Protein AF-A0A7W7ZAI6-F1 (afdb_monomer_lite)

Organism: NCBI:txid474949

Secondary structure (DSSP, 8-state):
--HHHHHHHHHHHHHHHHHHHHGGG-TT--SHHHHHHHHHHHHHHHHHHHHHHHHHHHTHHHHHHT-BS----------HHHHHHHHHHHHHHHTSGGGSTTB----TTHHHH---SHHHHHHHHHHHHHHHHHHHHHHHHHHHHHHHH-BHHHHHHHHHHHHIIIIIIIHHHHHHHHHHH-STTB-GGGGSTTS--

Sequence (197 aa):
MTALAELENLQLAAVRYRSAVDHIFSPSLTTSENWRACLAGILVSTTRLYLGYLLVAEGLEELEALVSKKRIRKSFPTDTVREMKLRAELGRKLELPTSWPGFIPYNPFSDITRLRTLKDYTASFTLHLPEIYEETFRIEACAKSFLADRNSSVLAQLLVGLQHLGRNHASFVLPALEWAADEGSWDKLVEGTRSRS

pLDDT: mean 90.47, std 11.78, range [39.44, 98.69]

Radius of gyration: 19.04 Å; chains: 1; bounding box: 57×32×50 Å

Structure (mmCIF, N/CA/C/O backbone):
data_AF-A0A7W7ZAI6-F1
#
_entry.id   AF-A0A7W7ZAI6-F1
#
loop_
_atom_site.group_PDB
_atom_site.id
_atom_site.type_symbol
_atom_site.label_atom_id
_atom_site.label_alt_id
_atom_site.label_comp_id
_atom_site.label_asym_id
_atom_site.label_entity_id
_atom_site.label_seq_id
_atom_site.pdbx_PDB_ins_code
_atom_site.Cartn_x
_atom_site.Cartn_y
_atom_site.Cartn_z
_atom_site.occupancy
_atom_site.B_iso_or_equiv
_atom_site.auth_seq_id
_atom_site.auth_comp_id
_atom_site.auth_asym_id
_atom_site.auth_atom_id
_atom_site.pdbx_PDB_model_num
ATOM 1 N N . MET A 1 1 ? -11.940 -15.856 13.939 1.00 63.12 1 MET A N 1
ATOM 2 C CA . MET A 1 1 ? -11.108 -14.710 14.371 1.00 63.12 1 MET A CA 1
ATOM 3 C C . MET A 1 1 ? -12.062 -13.612 14.809 1.00 63.12 1 MET A C 1
ATOM 5 O O . MET A 1 1 ? -13.142 -13.566 14.242 1.00 63.12 1 MET A O 1
ATOM 9 N N . THR A 1 2 ? -11.746 -12.823 15.838 1.00 88.19 2 THR A N 1
ATOM 10 C CA . THR A 1 2 ? -12.634 -11.735 16.299 1.00 88.19 2 THR A CA 1
ATOM 11 C C . THR A 1 2 ? -12.275 -10.427 15.602 1.00 88.19 2 THR A C 1
ATOM 13 O O . THR A 1 2 ? -11.102 -10.212 15.289 1.00 88.19 2 THR A O 1
ATOM 16 N N . ALA A 1 3 ? -13.233 -9.511 15.435 1.00 87.19 3 ALA A N 1
ATOM 17 C CA . ALA A 1 3 ? -12.963 -8.212 14.808 1.00 87.19 3 ALA A CA 1
ATOM 18 C C . ALA A 1 3 ? -11.865 -7.397 15.530 1.00 87.19 3 ALA A C 1
ATOM 20 O O . ALA A 1 3 ? -11.143 -6.617 14.914 1.00 87.19 3 ALA A O 1
ATOM 21 N N . LEU A 1 4 ? -11.686 -7.608 16.840 1.00 89.75 4 LEU A N 1
ATOM 22 C CA . LEU A 1 4 ? -10.608 -6.989 17.619 1.00 89.75 4 LEU A CA 1
ATOM 23 C C . LEU A 1 4 ? -9.216 -7.505 17.245 1.00 89.75 4 LEU A C 1
ATOM 25 O O . LEU A 1 4 ? -8.294 -6.698 17.138 1.00 89.75 4 LEU A O 1
ATOM 29 N N . ALA A 1 5 ? -9.070 -8.814 17.028 1.00 92.56 5 ALA A N 1
ATOM 30 C CA . ALA A 1 5 ? -7.802 -9.395 16.592 1.00 92.56 5 ALA A CA 1
ATOM 31 C C . ALA A 1 5 ? -7.399 -8.850 15.213 1.00 92.56 5 ALA A C 1
ATOM 33 O O . ALA A 1 5 ? -6.226 -8.576 14.965 1.00 92.56 5 ALA A O 1
ATOM 34 N N . GLU A 1 6 ? -8.376 -8.594 14.339 1.00 93.38 6 GLU A N 1
ATOM 35 C CA . GLU A 1 6 ? -8.101 -7.997 13.030 1.00 93.38 6 GLU A CA 1
ATOM 36 C C . GLU A 1 6 ? -7.613 -6.551 13.120 1.00 93.38 6 GLU A C 1
ATOM 38 O O . GLU A 1 6 ? -6.738 -6.151 12.353 1.00 93.38 6 GLU A O 1
ATOM 43 N N . LEU A 1 7 ? -8.076 -5.773 14.105 1.00 92.88 7 LEU A N 1
ATOM 44 C CA . LEU A 1 7 ? -7.528 -4.436 14.359 1.00 92.88 7 LEU A CA 1
ATOM 45 C C . LEU A 1 7 ? -6.066 -4.467 14.822 1.00 92.88 7 LEU A C 1
ATOM 47 O O . LEU A 1 7 ? -5.311 -3.533 14.545 1.00 92.88 7 LEU A O 1
ATOM 51 N N . GLU A 1 8 ? -5.646 -5.511 15.531 1.00 92.75 8 GLU A N 1
ATOM 52 C CA . GLU A 1 8 ? -4.246 -5.708 15.924 1.00 92.75 8 GLU A CA 1
ATOM 53 C C . GLU A 1 8 ? -3.396 -6.146 14.724 1.00 92.75 8 GLU A C 1
ATOM 55 O O . GLU A 1 8 ? -2.342 -5.559 14.458 1.00 92.75 8 GLU A O 1
ATOM 60 N N . ASN A 1 9 ? -3.894 -7.097 13.930 1.00 93.50 9 ASN A N 1
ATOM 61 C CA . ASN A 1 9 ? -3.250 -7.538 12.691 1.00 93.50 9 ASN A CA 1
ATOM 62 C C . ASN A 1 9 ? -3.069 -6.385 11.695 1.00 93.50 9 ASN A C 1
ATOM 64 O O . ASN A 1 9 ? -2.014 -6.261 11.067 1.00 93.50 9 ASN A O 1
ATOM 68 N N . LEU A 1 10 ? -4.070 -5.511 11.580 1.00 93.50 10 LEU A N 1
ATOM 69 C CA . LEU A 1 10 ? -4.045 -4.344 10.705 1.00 93.50 10 LEU A CA 1
ATOM 70 C C . LEU A 1 10 ? -2.941 -3.351 11.097 1.00 93.50 10 LEU A C 1
ATOM 72 O O . LEU A 1 10 ? -2.285 -2.791 10.219 1.00 93.50 10 LEU A O 1
ATOM 76 N N . GLN A 1 11 ? -2.671 -3.169 12.394 1.00 93.81 11 GLN A N 1
ATOM 77 C CA . GLN A 1 11 ? -1.558 -2.329 12.859 1.00 93.81 11 GLN A CA 1
ATOM 78 C C . GLN A 1 11 ? -0.202 -2.909 12.443 1.00 93.81 11 GLN A C 1
ATOM 80 O O . GLN A 1 11 ? 0.675 -2.180 11.976 1.00 93.81 11 GLN A O 1
ATOM 85 N N . LEU A 1 12 ? -0.027 -4.228 12.550 1.00 94.50 12 LEU A N 1
ATOM 86 C CA . LEU A 1 12 ? 1.192 -4.886 12.079 1.00 94.50 12 LEU A CA 1
ATOM 87 C C . LEU A 1 12 ? 1.331 -4.795 10.551 1.00 94.50 12 LEU A C 1
ATOM 89 O O . LEU A 1 12 ? 2.432 -4.572 10.041 1.00 94.50 12 LEU A O 1
ATOM 93 N N . ALA A 1 13 ? 0.230 -4.942 9.812 1.00 95.88 13 ALA A N 1
ATOM 94 C CA . ALA A 1 13 ? 0.208 -4.771 8.362 1.00 95.88 13 ALA A CA 1
ATOM 95 C C . ALA A 1 13 ? 0.597 -3.339 7.951 1.00 95.88 13 ALA A C 1
ATOM 97 O O . ALA A 1 13 ? 1.404 -3.175 7.039 1.00 95.88 13 ALA A O 1
ATOM 98 N N . ALA A 1 14 ? 0.116 -2.325 8.677 1.00 96.62 14 ALA A N 1
ATOM 99 C CA . ALA A 1 14 ? 0.478 -0.920 8.492 1.00 96.62 14 ALA A CA 1
ATOM 100 C C . ALA A 1 14 ? 1.988 -0.680 8.639 1.00 96.62 14 ALA A C 1
ATOM 102 O O . ALA A 1 14 ? 2.608 -0.081 7.761 1.00 96.62 14 ALA A O 1
ATOM 103 N N . VAL A 1 15 ? 2.610 -1.213 9.696 1.00 96.50 15 VAL A N 1
ATOM 104 C CA . VAL A 1 15 ? 4.068 -1.120 9.898 1.00 96.50 15 VAL A CA 1
ATOM 105 C C . VAL A 1 15 ? 4.833 -1.800 8.759 1.00 96.50 15 VAL A C 1
ATOM 107 O O . VAL A 1 15 ? 5.784 -1.232 8.221 1.00 96.50 15 VAL A O 1
ATOM 110 N N . ARG A 1 16 ? 4.411 -3.008 8.367 1.00 97.06 16 ARG A N 1
ATOM 111 C CA . ARG A 1 16 ? 5.054 -3.772 7.286 1.00 97.06 16 ARG A CA 1
ATOM 112 C C . ARG A 1 16 ? 4.954 -3.063 5.939 1.00 97.06 16 ARG A C 1
ATOM 114 O O . ARG A 1 16 ? 5.921 -3.087 5.188 1.00 97.06 16 ARG A O 1
ATOM 121 N N . TYR A 1 17 ? 3.818 -2.433 5.651 1.00 98.38 17 TYR A N 1
ATOM 122 C CA . TYR A 1 17 ? 3.637 -1.643 4.439 1.00 98.38 17 TYR A CA 1
ATOM 123 C C . TYR A 1 17 ? 4.596 -0.459 4.390 1.00 98.38 17 TYR A C 1
ATOM 125 O O . TYR A 1 17 ? 5.313 -0.301 3.405 1.00 98.38 17 TYR A O 1
ATOM 133 N N . ARG A 1 18 ? 4.682 0.324 5.473 1.00 98.06 18 ARG A N 1
ATOM 134 C CA . ARG A 1 18 ? 5.614 1.457 5.532 1.00 98.06 18 ARG A CA 1
ATOM 135 C C . ARG A 1 18 ? 7.054 1.011 5.309 1.00 98.06 18 ARG A C 1
ATOM 137 O O . ARG A 1 18 ? 7.721 1.545 4.436 1.00 98.06 18 ARG A O 1
ATOM 144 N N . SER A 1 19 ? 7.479 -0.054 5.989 1.00 98.06 19 SER A N 1
ATOM 145 C CA . SER A 1 19 ? 8.814 -0.625 5.789 1.00 98.06 19 SER A CA 1
ATOM 146 C C . SER A 1 19 ? 9.064 -1.098 4.351 1.00 98.06 19 SER A C 1
ATOM 148 O O . SER A 1 19 ? 10.193 -0.994 3.877 1.00 98.06 19 SER A O 1
ATOM 150 N N . ALA A 1 20 ? 8.052 -1.638 3.665 1.00 98.00 20 ALA A N 1
ATOM 151 C CA . ALA A 1 20 ? 8.180 -2.073 2.275 1.00 98.00 20 ALA A CA 1
ATOM 152 C C . ALA A 1 20 ? 8.299 -0.881 1.311 1.00 98.00 20 ALA A C 1
ATOM 154 O O . ALA A 1 20 ? 9.120 -0.919 0.399 1.00 98.00 20 ALA A O 1
ATOM 155 N N . VAL A 1 21 ? 7.531 0.190 1.534 1.00 98.12 21 VAL A N 1
ATOM 156 C CA . VAL A 1 21 ? 7.626 1.433 0.749 1.00 98.12 21 VAL A CA 1
ATOM 157 C C . VAL A 1 21 ? 8.953 2.148 0.996 1.00 98.12 21 VAL A C 1
ATOM 159 O O . VAL A 1 21 ? 9.592 2.574 0.038 1.00 98.12 21 VAL A O 1
ATOM 162 N N . ASP A 1 22 ? 9.421 2.218 2.244 1.00 98.00 22 ASP A N 1
ATOM 163 C CA . ASP A 1 22 ? 10.723 2.812 2.576 1.00 98.00 22 ASP A CA 1
ATOM 164 C C . ASP A 1 22 ? 11.869 2.096 1.833 1.00 98.00 22 ASP A C 1
ATOM 166 O O . ASP A 1 22 ? 12.854 2.719 1.430 1.00 98.00 22 ASP A O 1
ATOM 170 N N . HIS A 1 23 ? 11.723 0.790 1.578 1.00 97.25 23 HIS A N 1
ATOM 171 C CA . HIS A 1 23 ? 12.711 0.001 0.845 1.00 97.25 23 HIS A CA 1
ATOM 172 C C . HIS A 1 23 ? 12.877 0.426 -0.623 1.00 97.25 23 HIS A C 1
ATOM 174 O O . HIS A 1 23 ? 13.956 0.222 -1.181 1.00 97.25 23 HIS A O 1
ATOM 180 N N . ILE A 1 24 ? 11.879 1.084 -1.234 1.00 96.75 24 ILE A N 1
ATOM 181 C CA . ILE A 1 24 ? 11.985 1.643 -2.598 1.00 96.75 24 ILE A CA 1
ATOM 182 C C . ILE A 1 24 ? 13.164 2.614 -2.694 1.00 96.75 24 ILE A C 1
ATOM 184 O O . ILE A 1 24 ? 13.837 2.702 -3.719 1.00 96.75 24 ILE A O 1
ATOM 188 N N . PHE A 1 25 ? 13.452 3.342 -1.619 1.00 96.62 25 PHE A N 1
ATOM 189 C CA . PHE A 1 25 ? 14.524 4.332 -1.599 1.00 96.62 25 PHE A CA 1
ATOM 190 C C . PHE A 1 25 ? 15.904 3.717 -1.367 1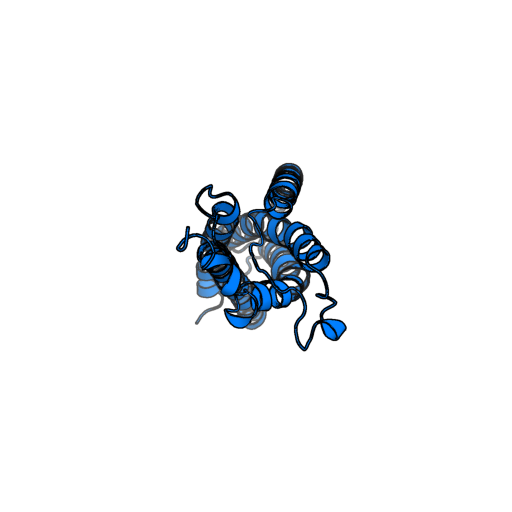.00 96.62 25 PHE A C 1
ATOM 192 O O . PHE A 1 25 ? 16.905 4.434 -1.389 1.00 96.62 25 PHE A O 1
ATOM 199 N N . SER A 1 26 ? 15.992 2.392 -1.214 1.00 94.00 26 SER A N 1
ATOM 200 C CA . SER A 1 26 ? 17.269 1.714 -1.045 1.00 94.00 26 SER A CA 1
ATOM 201 C C . SER A 1 26 ? 18.194 1.958 -2.250 1.00 94.00 26 SER A C 1
ATOM 203 O O . SER A 1 26 ? 17.774 1.837 -3.412 1.00 94.00 26 SER A O 1
ATOM 205 N N . PRO A 1 27 ? 19.483 2.261 -2.011 1.00 90.06 27 PRO A N 1
ATOM 206 C CA . PRO A 1 27 ? 20.477 2.344 -3.075 1.00 90.06 27 PRO A CA 1
ATOM 207 C C . PRO A 1 27 ? 20.785 0.974 -3.702 1.00 90.06 27 PRO A C 1
ATOM 209 O O . PRO A 1 27 ? 21.379 0.925 -4.772 1.00 90.06 27 PRO A O 1
ATOM 212 N N . SER A 1 28 ? 20.372 -0.136 -3.073 1.00 90.00 28 SER A N 1
ATOM 213 C CA . SER A 1 28 ? 20.595 -1.499 -3.580 1.00 90.00 28 SER A CA 1
ATOM 214 C C . SER A 1 28 ? 19.692 -1.894 -4.756 1.00 90.00 28 SER A C 1
ATOM 216 O O . SER A 1 28 ? 19.921 -2.932 -5.377 1.00 90.00 28 SER A O 1
ATOM 218 N N . LEU A 1 29 ? 18.661 -1.104 -5.070 1.00 92.12 29 LEU A N 1
ATOM 219 C CA . LEU A 1 29 ? 17.745 -1.379 -6.179 1.00 92.12 29 LEU A CA 1
ATOM 220 C C . LEU A 1 29 ? 18.361 -0.933 -7.512 1.00 92.12 29 LEU A C 1
ATOM 222 O O . LEU A 1 29 ? 18.101 0.166 -8.004 1.00 92.12 29 LEU A O 1
ATOM 226 N N . THR A 1 30 ? 19.229 -1.781 -8.061 1.00 88.25 30 THR A N 1
ATOM 227 C CA . THR A 1 30 ? 19.980 -1.520 -9.301 1.00 88.25 30 THR A CA 1
ATOM 228 C C . THR A 1 30 ? 19.729 -2.550 -10.402 1.00 88.25 30 THR A C 1
ATOM 230 O O . THR A 1 30 ? 20.058 -2.279 -11.554 1.00 88.25 30 THR A O 1
ATOM 233 N N . THR A 1 31 ? 19.148 -3.705 -10.069 1.00 91.25 31 THR A N 1
ATOM 234 C CA . THR A 1 31 ? 18.848 -4.803 -11.002 1.00 91.25 31 THR A CA 1
ATOM 235 C C . THR A 1 31 ? 17.349 -5.063 -11.097 1.00 91.25 31 THR A C 1
ATOM 237 O O . THR A 1 31 ? 16.588 -4.688 -10.198 1.00 91.25 31 THR A O 1
ATOM 240 N N . SER A 1 32 ? 16.923 -5.728 -12.172 1.00 92.81 32 SER A N 1
ATOM 241 C CA . SER A 1 32 ? 15.527 -6.121 -12.392 1.00 92.81 32 SER A CA 1
ATOM 242 C C . SER A 1 32 ? 15.039 -7.045 -11.279 1.00 92.81 32 SER A C 1
ATOM 244 O O . SER A 1 32 ? 13.943 -6.862 -10.757 1.00 92.81 32 SER A O 1
ATOM 246 N N . GLU A 1 33 ? 15.888 -7.982 -10.842 1.00 93.19 33 GLU A N 1
ATOM 247 C CA . GLU A 1 33 ? 15.594 -8.879 -9.722 1.00 93.19 33 GLU A CA 1
ATOM 248 C C . GLU A 1 33 ? 15.313 -8.114 -8.421 1.00 93.19 33 GLU A C 1
ATOM 250 O O . GLU A 1 33 ? 14.292 -8.357 -7.772 1.00 93.19 33 GLU A O 1
ATOM 255 N N . ASN A 1 34 ? 16.172 -7.153 -8.064 1.00 94.44 34 ASN A N 1
ATOM 256 C CA . ASN A 1 34 ? 16.014 -6.379 -6.833 1.00 94.44 34 ASN A CA 1
ATOM 257 C C . ASN A 1 34 ? 14.751 -5.510 -6.873 1.00 94.44 34 ASN A C 1
ATOM 259 O O . ASN A 1 34 ? 14.024 -5.430 -5.880 1.00 94.44 34 ASN A O 1
ATOM 263 N N . TRP A 1 35 ? 14.462 -4.884 -8.018 1.00 95.44 35 TRP A N 1
ATOM 264 C CA . TRP A 1 35 ? 13.241 -4.100 -8.204 1.00 95.44 35 TRP A CA 1
ATOM 265 C C . TRP A 1 35 ? 11.985 -4.949 -8.097 1.00 95.44 35 TRP A C 1
ATOM 267 O O . TRP A 1 35 ? 11.085 -4.613 -7.327 1.00 95.44 35 TRP A O 1
ATOM 277 N N . ARG A 1 36 ? 11.949 -6.084 -8.794 1.00 95.56 36 ARG A N 1
ATOM 278 C CA . ARG A 1 36 ? 10.837 -7.030 -8.724 1.00 95.56 36 ARG A CA 1
ATOM 279 C C . ARG A 1 36 ? 10.609 -7.519 -7.295 1.00 95.56 36 ARG A C 1
ATOM 281 O O . ARG A 1 36 ? 9.476 -7.513 -6.824 1.00 95.56 36 ARG A O 1
ATOM 288 N N . ALA A 1 37 ? 11.670 -7.889 -6.576 1.00 96.38 37 ALA A N 1
ATOM 289 C CA . ALA A 1 37 ? 11.576 -8.323 -5.182 1.00 96.38 37 ALA A CA 1
ATOM 290 C C . ALA A 1 37 ? 11.039 -7.215 -4.258 1.00 96.38 37 ALA A C 1
ATOM 292 O O . ALA A 1 37 ? 10.190 -7.477 -3.402 1.00 96.38 37 ALA A O 1
ATOM 293 N N . CYS A 1 38 ? 11.482 -5.969 -4.452 1.00 97.69 38 CYS A N 1
ATOM 294 C CA . CYS A 1 38 ? 10.964 -4.815 -3.719 1.00 97.69 38 CYS A CA 1
ATOM 295 C C . CYS A 1 38 ? 9.462 -4.610 -3.976 1.00 97.69 38 CYS A C 1
ATOM 297 O O . CYS A 1 38 ? 8.680 -4.525 -3.024 1.00 97.69 38 CYS A O 1
ATOM 299 N N . LEU A 1 39 ? 9.041 -4.611 -5.243 1.00 98.00 39 LEU A N 1
ATOM 300 C CA . LEU A 1 39 ? 7.639 -4.441 -5.638 1.00 98.00 39 LEU A CA 1
ATOM 301 C C . LEU A 1 39 ? 6.759 -5.602 -5.164 1.00 98.00 39 LEU A C 1
ATOM 303 O O . LEU A 1 39 ? 5.646 -5.363 -4.702 1.00 98.00 39 LEU A O 1
ATOM 307 N N . ALA A 1 40 ? 7.274 -6.832 -5.150 1.00 98.31 40 ALA A N 1
ATOM 308 C CA . ALA A 1 40 ? 6.598 -7.979 -4.546 1.00 98.31 40 ALA A CA 1
ATOM 309 C C . ALA A 1 40 ? 6.386 -7.797 -3.031 1.00 98.31 40 ALA A C 1
ATOM 311 O O . ALA A 1 40 ? 5.317 -8.113 -2.505 1.00 98.31 40 ALA A O 1
ATOM 312 N N . GLY A 1 41 ? 7.365 -7.237 -2.312 1.00 98.38 41 GLY A N 1
ATOM 313 C CA . GLY A 1 41 ? 7.212 -6.889 -0.895 1.00 98.38 41 GLY A CA 1
ATOM 314 C C . GLY A 1 41 ? 6.101 -5.858 -0.655 1.00 98.38 41 GLY A C 1
ATOM 315 O O . GLY A 1 41 ? 5.310 -5.982 0.292 1.00 98.38 41 GLY A O 1
ATOM 316 N N . ILE A 1 42 ? 5.987 -4.871 -1.544 1.00 98.56 42 ILE A N 1
ATOM 317 C CA . ILE A 1 42 ? 4.924 -3.857 -1.506 1.00 98.56 42 ILE A CA 1
ATOM 318 C C . ILE A 1 42 ? 3.572 -4.480 -1.861 1.00 98.56 42 ILE A C 1
ATOM 320 O O . ILE A 1 42 ? 2.597 -4.246 -1.152 1.00 98.56 42 ILE A O 1
ATOM 324 N N . LEU A 1 43 ? 3.504 -5.336 -2.881 1.00 98.69 43 LEU A N 1
ATOM 325 C CA . LEU A 1 43 ? 2.299 -6.084 -3.248 1.00 98.69 43 LEU A CA 1
ATOM 326 C C . LEU A 1 43 ? 1.762 -6.896 -2.065 1.00 98.69 43 LEU A C 1
ATOM 328 O O . LEU A 1 43 ? 0.592 -6.771 -1.699 1.00 98.69 43 LEU A O 1
ATOM 332 N N . VAL A 1 44 ? 2.622 -7.687 -1.419 1.00 98.38 44 VAL A N 1
ATOM 333 C CA . VAL A 1 44 ? 2.236 -8.533 -0.280 1.00 98.38 44 VAL A CA 1
ATOM 334 C C . VAL A 1 44 ? 1.737 -7.689 0.891 1.00 98.38 44 VAL A C 1
ATOM 336 O O . VAL A 1 44 ? 0.736 -8.030 1.523 1.00 98.38 44 VAL A O 1
ATOM 339 N N . SER A 1 45 ? 2.419 -6.590 1.210 1.00 98.25 45 SER A N 1
ATOM 340 C CA . SER A 1 45 ? 2.009 -5.719 2.316 1.00 98.25 45 SER A CA 1
ATOM 341 C C . SER A 1 45 ? 0.722 -4.943 2.012 1.00 98.25 45 SER A C 1
ATOM 343 O O . SER A 1 45 ? -0.150 -4.872 2.879 1.00 98.25 45 SER A O 1
ATOM 345 N N . THR A 1 46 ? 0.540 -4.466 0.778 1.00 98.44 46 THR A N 1
ATOM 346 C CA . THR A 1 46 ? -0.699 -3.820 0.305 1.00 98.44 46 THR A CA 1
ATOM 347 C C . THR A 1 46 ? -1.875 -4.790 0.339 1.00 98.44 46 THR A C 1
ATOM 349 O O . THR A 1 46 ? -2.939 -4.458 0.854 1.00 98.44 46 THR A O 1
ATOM 352 N N . THR A 1 47 ? -1.6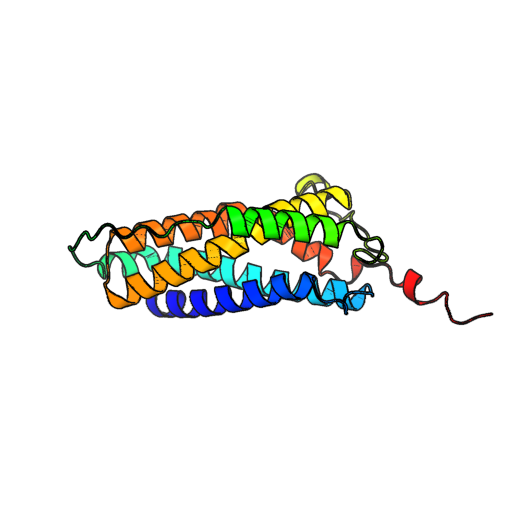76 -6.025 -0.125 1.00 98.25 47 THR A N 1
ATOM 353 C CA . THR A 1 47 ? -2.709 -7.074 -0.109 1.00 98.25 47 THR A CA 1
ATOM 354 C C . THR A 1 47 ? -3.133 -7.413 1.318 1.00 98.25 47 THR A C 1
ATOM 356 O O . THR A 1 47 ? -4.319 -7.567 1.591 1.00 98.25 47 THR A O 1
ATOM 359 N N . ARG A 1 48 ? -2.186 -7.473 2.265 1.00 97.56 48 ARG A N 1
ATOM 360 C CA . ARG A 1 48 ? -2.497 -7.684 3.690 1.00 97.56 48 ARG A CA 1
ATOM 361 C C . ARG A 1 48 ? -3.317 -6.544 4.283 1.00 97.56 48 ARG A C 1
ATOM 363 O O . ARG A 1 48 ? -4.224 -6.809 5.064 1.00 97.56 48 ARG A O 1
ATOM 370 N N . LEU A 1 49 ? -3.018 -5.298 3.917 1.00 97.06 49 LEU A N 1
ATOM 371 C CA . LEU A 1 49 ? -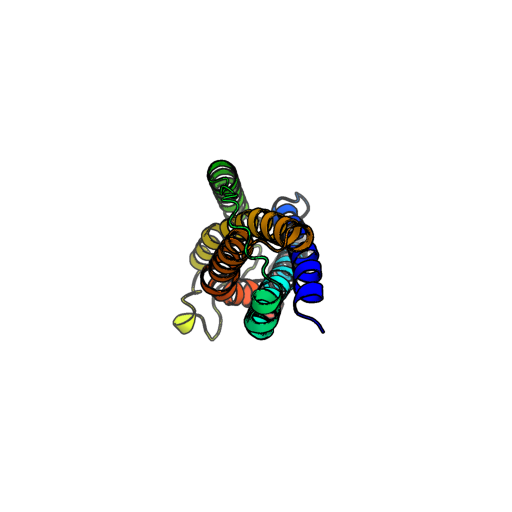3.830 -4.152 4.325 1.00 97.06 49 LEU A CA 1
ATOM 372 C C . LEU A 1 49 ? -5.238 -4.211 3.725 1.00 97.06 49 LEU A C 1
ATOM 374 O O . LEU A 1 49 ? -6.210 -3.989 4.441 1.00 97.06 49 LEU A O 1
ATOM 378 N N . TYR A 1 50 ? -5.349 -4.545 2.438 1.00 97.50 50 TYR A N 1
ATOM 379 C CA . TYR A 1 50 ? -6.634 -4.692 1.758 1.00 97.50 50 TYR A CA 1
ATOM 380 C C . TYR A 1 50 ? -7.483 -5.809 2.378 1.00 97.50 50 TYR A C 1
ATOM 382 O O . TYR A 1 50 ? -8.656 -5.600 2.671 1.00 97.50 50 TYR A O 1
ATOM 390 N N . LEU A 1 51 ? -6.877 -6.962 2.672 1.00 96.25 51 LEU A N 1
ATOM 391 C CA . LEU A 1 51 ? -7.541 -8.051 3.385 1.00 96.25 51 LEU A CA 1
ATOM 392 C C . LEU A 1 51 ? -7.978 -7.621 4.791 1.00 96.25 51 LEU A C 1
ATOM 394 O O . LEU A 1 51 ? -9.116 -7.866 5.171 1.00 96.25 51 LEU A O 1
ATOM 398 N N . GLY A 1 52 ? -7.112 -6.938 5.546 1.00 94.50 52 GLY A N 1
ATOM 399 C CA . GLY A 1 52 ? -7.462 -6.411 6.868 1.00 94.50 52 GLY A CA 1
ATOM 400 C C . GLY A 1 52 ? -8.641 -5.434 6.820 1.00 94.50 52 GLY A C 1
ATOM 401 O O . GLY A 1 52 ? -9.515 -5.487 7.679 1.00 94.50 52 GLY A O 1
ATOM 402 N N . TYR A 1 53 ? -8.717 -4.590 5.788 1.00 94.94 53 TYR A N 1
ATOM 403 C CA . TYR A 1 53 ? -9.888 -3.752 5.525 1.00 94.94 53 TYR A CA 1
ATOM 404 C C . TYR A 1 53 ? -11.167 -4.588 5.358 1.00 94.94 53 TYR A C 1
ATOM 406 O O . TYR A 1 53 ? -12.166 -4.288 6.012 1.00 94.94 53 TYR A O 1
ATOM 414 N N . LEU A 1 54 ? -11.137 -5.626 4.517 1.00 95.56 54 LEU A N 1
ATOM 415 C CA . LEU A 1 54 ? -12.299 -6.483 4.270 1.00 95.56 54 LEU A CA 1
ATOM 416 C C . LEU A 1 54 ? -12.744 -7.212 5.543 1.00 95.56 54 LEU A C 1
ATOM 418 O O . LEU A 1 54 ? -13.921 -7.167 5.883 1.00 95.56 54 LEU A O 1
ATOM 422 N N . LEU A 1 55 ? -11.806 -7.795 6.291 1.00 95.19 55 LEU A N 1
ATOM 423 C CA . LEU A 1 55 ? -12.104 -8.523 7.529 1.00 95.19 55 LEU A CA 1
ATOM 424 C C . LEU A 1 55 ? -12.675 -7.607 8.623 1.00 95.19 55 LEU A C 1
ATOM 426 O O . LEU A 1 55 ? -13.596 -7.986 9.342 1.00 95.19 55 LEU A O 1
ATOM 430 N N . VAL A 1 56 ? -12.176 -6.371 8.735 1.00 92.56 56 VAL A N 1
ATOM 431 C CA . VAL A 1 56 ? -12.752 -5.376 9.653 1.00 92.56 56 VAL A CA 1
ATOM 432 C C . VAL A 1 56 ? -14.152 -4.951 9.207 1.00 92.56 56 VAL A C 1
ATOM 434 O O . VAL A 1 56 ? -15.014 -4.729 10.055 1.00 92.56 56 VAL A O 1
ATOM 437 N N . ALA A 1 57 ? -14.395 -4.840 7.899 1.00 92.50 57 ALA A N 1
ATOM 438 C CA . ALA A 1 57 ? -15.717 -4.526 7.367 1.00 92.50 57 ALA A CA 1
ATOM 439 C C . ALA A 1 57 ? -16.725 -5.664 7.614 1.00 92.50 57 ALA A C 1
ATOM 441 O O . ALA A 1 57 ? -17.866 -5.383 7.969 1.00 92.50 57 ALA A O 1
ATOM 442 N N . GLU A 1 58 ? -16.305 -6.925 7.488 1.00 94.56 58 GLU A N 1
ATOM 443 C CA . GLU A 1 58 ? -17.118 -8.098 7.846 1.00 94.56 58 GLU A CA 1
ATOM 444 C C . GLU A 1 58 ? -17.445 -8.129 9.346 1.00 94.56 58 GLU A C 1
ATOM 446 O O . GLU A 1 58 ? -18.575 -8.416 9.731 1.00 94.56 58 GLU A O 1
ATOM 451 N N . GLY A 1 59 ? -16.480 -7.771 10.197 1.00 93.81 59 GLY A N 1
ATOM 452 C CA . GLY A 1 59 ? -16.640 -7.702 11.652 1.00 93.81 59 GLY A CA 1
ATOM 453 C C . GLY A 1 59 ? -17.259 -6.404 12.184 1.00 93.81 59 GLY A C 1
ATOM 454 O O . GLY A 1 59 ? -17.184 -6.149 13.388 1.00 93.81 59 GLY A O 1
ATOM 455 N N . LEU A 1 60 ? -17.830 -5.548 11.328 1.00 93.81 60 LEU A N 1
ATOM 456 C CA . LEU A 1 60 ? -18.273 -4.208 11.724 1.00 93.81 60 LEU A CA 1
ATOM 457 C C . LEU A 1 60 ? -19.334 -4.236 12.833 1.00 93.81 60 LEU A C 1
ATOM 459 O O . LEU A 1 60 ? -19.212 -3.490 13.804 1.00 93.81 60 LEU A O 1
ATOM 463 N N . GLU A 1 61 ? -20.333 -5.113 12.725 1.00 93.56 61 GLU A N 1
ATOM 464 C CA . GLU A 1 61 ? -21.404 -5.227 13.725 1.00 93.56 61 GLU A CA 1
ATOM 465 C C . GLU A 1 61 ? -20.850 -5.584 15.115 1.00 93.56 61 GLU A C 1
ATOM 467 O O . GLU A 1 61 ? -21.284 -5.027 16.127 1.00 93.56 61 GLU A O 1
ATOM 472 N N . GLU A 1 62 ? -19.827 -6.448 15.173 1.00 94.19 62 GLU A N 1
ATOM 473 C CA . GLU A 1 62 ? -19.137 -6.784 16.423 1.00 94.19 62 GLU A CA 1
ATOM 474 C C . GLU A 1 62 ? -18.446 -5.553 17.022 1.00 94.19 62 GLU A C 1
ATOM 476 O O . GLU A 1 62 ? -18.523 -5.313 18.228 1.00 94.19 62 GLU A O 1
ATOM 481 N N . LEU A 1 63 ? -17.775 -4.747 16.193 1.00 93.12 63 LEU A N 1
ATOM 482 C CA . LEU A 1 63 ? -17.085 -3.538 16.649 1.00 93.12 63 LEU A CA 1
ATOM 483 C C . LEU A 1 63 ? -18.068 -2.470 17.131 1.00 93.12 63 LEU A C 1
ATOM 485 O O . LEU A 1 63 ? -17.807 -1.821 18.146 1.00 93.12 63 LEU A O 1
ATOM 489 N N . GLU A 1 64 ? -19.193 -2.294 16.440 1.00 93.81 64 GLU A N 1
ATOM 490 C CA . GLU A 1 64 ? -20.247 -1.354 16.822 1.00 93.81 64 GLU A CA 1
ATOM 491 C C . GLU A 1 64 ? -20.913 -1.745 18.145 1.00 93.81 64 GLU A C 1
ATOM 493 O O . GLU A 1 64 ? -21.146 -0.877 18.988 1.00 93.81 64 GLU A O 1
ATOM 498 N N . ALA A 1 65 ? -21.131 -3.041 18.388 1.00 92.94 65 ALA A N 1
ATOM 499 C CA . ALA A 1 65 ? -21.672 -3.541 19.653 1.00 92.94 65 ALA A CA 1
ATOM 500 C C . ALA A 1 65 ? -20.764 -3.238 20.863 1.00 92.94 65 ALA A C 1
ATOM 502 O O . ALA A 1 65 ? -21.246 -3.107 21.990 1.00 92.94 65 ALA A O 1
ATOM 503 N N . LEU A 1 66 ? -19.454 -3.087 20.641 1.00 91.38 66 LEU A N 1
ATOM 504 C CA . LEU A 1 66 ? -18.467 -2.772 21.681 1.00 91.38 66 LEU A CA 1
ATOM 505 C C . LEU A 1 66 ? -18.352 -1.273 21.990 1.00 91.38 66 LEU A C 1
ATOM 507 O O . LEU A 1 66 ? -17.647 -0.894 22.929 1.00 91.38 66 LEU A O 1
ATOM 511 N N . VAL A 1 67 ? -18.999 -0.406 21.210 1.00 91.44 67 VAL A N 1
ATOM 512 C CA . VAL A 1 67 ? -18.886 1.049 21.342 1.00 91.44 67 VAL A CA 1
ATOM 513 C C . VAL A 1 67 ? -19.465 1.540 22.672 1.00 91.44 67 VAL A C 1
ATOM 515 O O . VAL A 1 67 ? -20.626 1.317 23.012 1.00 91.44 67 VAL A O 1
ATOM 518 N N . SER A 1 68 ? -18.679 2.327 23.405 1.00 80.62 68 SER A N 1
ATOM 519 C CA . SER A 1 68 ? -19.165 3.062 24.569 1.00 80.62 68 SER A CA 1
ATOM 520 C C . SER A 1 68 ? -19.935 4.321 24.145 1.00 80.62 68 SER A C 1
ATOM 522 O O . SER A 1 68 ? -19.572 5.016 23.193 1.00 80.62 68 SER A O 1
ATOM 524 N N . LYS A 1 69 ? -20.980 4.692 24.902 1.00 72.69 69 LYS A N 1
ATOM 525 C CA . LYS A 1 69 ? -21.789 5.909 24.653 1.00 72.69 69 LYS A CA 1
ATOM 526 C C . LYS A 1 69 ? -21.011 7.229 24.828 1.00 72.69 69 LYS A C 1
ATOM 528 O O . LYS A 1 69 ? -21.581 8.305 24.651 1.00 72.69 69 LYS A O 1
ATOM 533 N N . LYS A 1 70 ? -19.719 7.184 25.173 1.00 68.69 70 LYS A N 1
ATOM 534 C CA . LYS A 1 70 ? -18.875 8.374 25.311 1.00 68.69 70 LYS A CA 1
ATOM 535 C C . LYS A 1 70 ? -18.500 8.902 23.925 1.00 68.69 70 LYS A C 1
ATOM 537 O O . LYS A 1 70 ? -17.723 8.292 23.194 1.00 68.69 70 LYS A O 1
ATOM 542 N N . ARG A 1 71 ? -19.024 10.078 23.573 1.00 64.94 71 ARG A N 1
ATOM 543 C CA . ARG A 1 71 ? -18.570 10.852 22.410 1.00 64.94 71 ARG A CA 1
ATOM 544 C C . ARG A 1 71 ? -17.451 11.795 22.841 1.00 64.94 71 ARG A C 1
ATOM 546 O O . ARG A 1 71 ? -17.723 12.892 23.314 1.00 64.94 71 ARG A O 1
ATOM 553 N N . ILE A 1 72 ? -16.200 11.383 22.661 1.00 68.50 72 ILE A N 1
ATOM 554 C CA . ILE A 1 72 ? -15.051 12.296 22.761 1.00 68.50 72 ILE A CA 1
ATOM 555 C C . ILE A 1 72 ? -14.590 12.577 21.337 1.00 68.50 72 ILE A C 1
ATOM 557 O O . ILE A 1 72 ? -14.108 11.661 20.681 1.00 68.50 72 ILE A O 1
ATOM 561 N N . ARG A 1 73 ? -14.725 13.814 20.849 1.00 69.50 73 ARG A N 1
ATOM 562 C CA . ARG A 1 73 ? -14.167 14.202 19.545 1.00 69.50 73 ARG A CA 1
ATOM 563 C C . ARG A 1 73 ? -12.637 14.197 19.637 1.00 69.50 73 ARG A C 1
ATOM 565 O O . ARG A 1 73 ? -12.048 15.177 20.073 1.00 69.50 73 ARG A O 1
ATOM 572 N N . LYS A 1 74 ? -12.002 13.095 19.244 1.00 67.75 74 LYS A N 1
ATOM 573 C CA . LYS A 1 74 ? -10.572 13.043 18.905 1.00 67.75 74 LYS A CA 1
ATOM 574 C C . LYS A 1 74 ? -10.489 13.078 17.387 1.00 67.75 74 LYS A C 1
ATOM 576 O O . LYS A 1 74 ? -11.139 12.233 16.794 1.00 67.75 74 LYS A O 1
ATOM 581 N N . SER A 1 75 ? -9.776 14.017 16.764 1.00 73.25 75 SER A N 1
ATOM 582 C CA . SER A 1 75 ? -9.464 13.925 15.331 1.00 73.25 75 SER A CA 1
ATOM 583 C C . SER A 1 75 ? -8.017 13.498 15.145 1.00 73.25 75 SER A C 1
ATOM 585 O O . SER A 1 75 ? -7.134 13.941 15.880 1.00 73.25 75 SER A O 1
ATOM 587 N N . PHE A 1 76 ? -7.780 12.637 14.163 1.00 76.25 76 PHE A N 1
ATOM 588 C CA . PHE A 1 76 ? -6.435 12.258 13.749 1.00 76.25 76 PHE A CA 1
ATOM 589 C C . PHE A 1 76 ? -6.127 12.968 12.428 1.00 76.25 76 PHE A C 1
ATOM 591 O O . PHE A 1 76 ? -6.749 12.636 11.417 1.00 76.25 76 PHE A O 1
ATOM 598 N N . PRO A 1 77 ? -5.257 13.995 12.431 1.00 73.38 77 PRO A N 1
ATOM 599 C CA . PRO A 1 77 ? -4.943 14.738 11.220 1.00 73.38 77 PRO A CA 1
ATOM 600 C C . PRO A 1 77 ? -4.163 13.863 10.234 1.00 73.38 77 PRO A C 1
ATOM 602 O O . PRO A 1 77 ? -3.323 13.059 10.638 1.00 73.38 77 PRO A O 1
ATOM 605 N N . THR A 1 78 ? -4.424 14.061 8.944 1.00 70.94 78 THR A N 1
ATOM 606 C CA . THR A 1 78 ? -3.555 13.571 7.869 1.00 70.94 78 THR A CA 1
ATOM 607 C C . THR A 1 78 ? -2.378 14.535 7.723 1.00 70.94 78 THR A C 1
ATOM 609 O O . THR A 1 78 ? -2.587 15.748 7.653 1.00 70.94 78 THR A O 1
ATOM 612 N N . ASP A 1 79 ? -1.149 14.018 7.675 1.00 81.50 79 ASP A N 1
ATOM 613 C CA . ASP A 1 79 ? 0.039 14.835 7.410 1.00 81.50 79 ASP A CA 1
ATOM 614 C C . ASP A 1 79 ? 0.253 14.968 5.898 1.00 81.50 79 ASP A C 1
ATOM 616 O O . ASP A 1 79 ? 0.998 14.220 5.263 1.00 81.50 79 ASP A O 1
ATOM 620 N N . THR A 1 80 ? -0.416 15.959 5.312 1.00 85.19 80 THR A N 1
ATOM 621 C CA . THR A 1 80 ? -0.326 16.237 3.874 1.00 85.19 80 THR A CA 1
ATOM 622 C C . THR A 1 80 ? 1.081 16.665 3.451 1.00 85.19 80 THR A C 1
ATOM 624 O O . THR A 1 80 ? 1.452 16.506 2.292 1.00 85.19 80 THR A O 1
ATOM 627 N N . VAL A 1 81 ? 1.898 17.205 4.364 1.00 89.25 81 VAL A N 1
ATOM 628 C CA . VAL A 1 81 ? 3.267 17.634 4.045 1.00 89.25 81 VAL A CA 1
ATOM 629 C C . VAL A 1 81 ? 4.174 16.421 3.876 1.00 89.25 81 VAL A C 1
ATOM 631 O O . VAL A 1 81 ? 4.984 16.392 2.945 1.00 89.25 81 VAL A O 1
ATOM 634 N N . ARG A 1 82 ? 4.051 15.419 4.753 1.00 91.56 82 ARG A N 1
ATOM 635 C CA . ARG A 1 82 ? 4.786 14.155 4.627 1.00 91.56 82 ARG A CA 1
ATOM 636 C C . ARG A 1 82 ? 4.375 13.404 3.364 1.00 91.56 82 ARG A C 1
ATOM 638 O O . ARG A 1 82 ? 5.261 13.010 2.607 1.00 91.56 82 ARG A O 1
ATOM 645 N N . GLU A 1 83 ? 3.075 13.339 3.075 1.00 93.88 83 GLU A N 1
ATOM 646 C CA . GLU A 1 83 ? 2.559 12.740 1.839 1.00 93.88 83 GLU A CA 1
ATOM 647 C C . GLU A 1 83 ? 3.192 13.363 0.589 1.00 93.88 83 GLU A C 1
ATOM 649 O O . GLU A 1 83 ? 3.738 12.666 -0.266 1.00 93.88 83 GLU A O 1
ATOM 654 N N . MET A 1 84 ? 3.154 14.697 0.493 1.00 94.44 84 MET A N 1
ATOM 655 C CA . MET A 1 84 ? 3.652 15.433 -0.669 1.00 94.44 84 MET A CA 1
ATOM 656 C C . MET A 1 84 ? 5.158 15.246 -0.858 1.00 94.44 84 MET A C 1
ATOM 658 O O . MET A 1 84 ? 5.625 15.110 -1.990 1.00 94.44 84 MET A O 1
ATOM 662 N N . LYS A 1 85 ? 5.925 15.219 0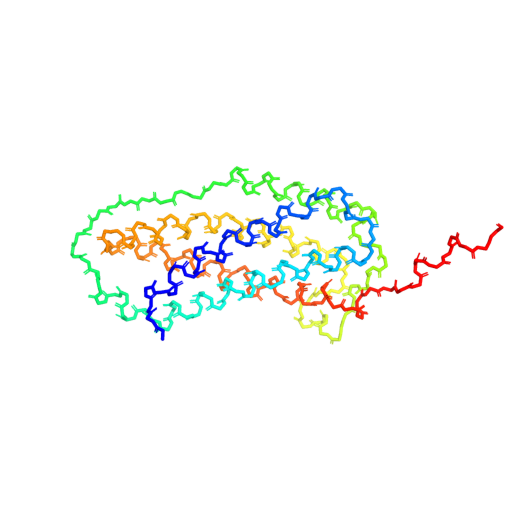.239 1.00 96.38 85 LYS A N 1
ATOM 663 C CA . LYS A 1 85 ? 7.368 14.950 0.198 1.00 96.38 85 LYS A CA 1
ATOM 664 C C . LYS A 1 85 ? 7.651 13.538 -0.301 1.00 96.38 85 LYS A C 1
ATOM 666 O O . LYS A 1 85 ? 8.434 13.387 -1.236 1.00 96.38 85 LYS A O 1
ATOM 671 N N . LEU A 1 86 ? 6.979 12.538 0.271 1.00 96.88 86 LEU A N 1
ATOM 672 C CA . LEU A 1 86 ? 7.124 11.139 -0.125 1.00 96.88 86 LEU A CA 1
ATOM 673 C C . LEU A 1 86 ? 6.747 10.938 -1.597 1.00 96.88 86 LEU A C 1
ATOM 675 O O . LEU A 1 86 ? 7.482 10.296 -2.341 1.00 96.88 86 LEU A O 1
ATOM 679 N N . ARG A 1 87 ? 5.652 11.555 -2.049 1.00 97.81 87 ARG A N 1
ATOM 680 C CA . ARG A 1 87 ? 5.212 11.553 -3.450 1.00 97.81 87 ARG A CA 1
ATOM 681 C C . ARG A 1 87 ? 6.270 12.124 -4.391 1.00 97.81 87 ARG A C 1
ATOM 683 O O . ARG A 1 87 ? 6.588 11.503 -5.404 1.00 97.81 87 ARG A O 1
ATOM 690 N N . ALA A 1 88 ? 6.832 13.286 -4.060 1.00 97.50 88 ALA A N 1
ATOM 691 C CA . ALA A 1 88 ? 7.867 13.924 -4.870 1.00 97.50 88 ALA A CA 1
ATOM 692 C C . ALA A 1 88 ? 9.171 13.108 -4.901 1.00 97.50 88 ALA A C 1
ATOM 694 O O . ALA A 1 88 ? 9.843 13.032 -5.930 1.00 97.50 88 ALA A O 1
ATOM 695 N N . GLU A 1 89 ? 9.554 12.497 -3.783 1.00 97.69 89 GLU A N 1
ATOM 696 C CA . GLU A 1 89 ? 10.726 11.628 -3.712 1.00 97.69 89 GLU A CA 1
ATOM 697 C C . GLU A 1 89 ? 10.533 10.331 -4.499 1.00 97.69 89 GLU A C 1
ATOM 699 O O . GLU A 1 89 ? 11.405 9.963 -5.287 1.00 97.69 89 GLU A O 1
ATOM 704 N N . LEU A 1 90 ? 9.370 9.693 -4.360 1.00 98.06 90 LEU A N 1
ATOM 705 C CA . LEU A 1 90 ? 9.008 8.491 -5.103 1.00 98.06 90 LEU A CA 1
ATOM 706 C C . LEU A 1 90 ? 8.989 8.752 -6.610 1.00 98.06 90 LEU A C 1
ATOM 708 O O . LEU A 1 90 ? 9.560 7.967 -7.361 1.00 98.06 90 LEU A O 1
ATOM 712 N N . GLY A 1 91 ? 8.411 9.875 -7.048 1.00 97.12 91 GLY A N 1
ATOM 713 C CA . GLY A 1 91 ? 8.423 10.278 -8.456 1.00 97.12 91 GLY A CA 1
ATOM 714 C C . GLY A 1 91 ? 9.843 10.370 -9.009 1.00 97.12 91 GLY A C 1
ATOM 715 O O . GLY A 1 91 ? 10.176 9.675 -9.966 1.00 97.12 91 GLY A O 1
ATOM 716 N N . ARG A 1 92 ? 10.721 11.120 -8.328 1.00 97.25 92 ARG A N 1
ATOM 717 C CA . ARG A 1 92 ? 12.137 11.230 -8.720 1.00 97.25 92 ARG A CA 1
ATOM 718 C C . ARG A 1 92 ? 12.842 9.878 -8.755 1.00 97.25 92 ARG A C 1
ATOM 720 O O . ARG A 1 92 ? 13.640 9.635 -9.654 1.00 97.25 92 ARG A O 1
ATOM 727 N N . LYS A 1 93 ? 12.573 9.000 -7.783 1.00 97.00 93 LYS A N 1
ATOM 728 C CA . LYS A 1 93 ? 13.171 7.662 -7.732 1.00 97.00 93 LYS A CA 1
ATOM 729 C C . LYS A 1 93 ? 12.715 6.812 -8.917 1.00 97.00 93 LYS A C 1
ATOM 731 O O . LYS A 1 93 ? 13.561 6.204 -9.563 1.00 97.00 93 LYS A O 1
ATOM 736 N N . LEU A 1 94 ? 11.422 6.776 -9.231 1.00 96.44 94 LEU A N 1
ATOM 737 C CA . LEU A 1 94 ? 10.873 5.960 -10.322 1.00 96.44 94 LEU A CA 1
ATOM 738 C C . LEU A 1 94 ? 11.249 6.474 -11.721 1.00 96.44 94 LEU A C 1
ATOM 740 O O . LEU A 1 94 ? 11.224 5.698 -12.670 1.00 96.44 94 LEU A O 1
ATOM 744 N N . GLU A 1 95 ? 11.622 7.747 -11.851 1.00 94.88 95 GLU A N 1
ATOM 745 C CA . GLU A 1 95 ? 12.115 8.343 -13.101 1.00 94.88 95 GLU A CA 1
ATOM 746 C C . GLU A 1 95 ? 13.592 8.035 -13.397 1.00 94.88 95 GLU A C 1
ATOM 748 O O . GLU A 1 95 ? 14.065 8.297 -14.505 1.00 94.88 95 GLU A O 1
ATOM 753 N N . LEU A 1 96 ? 14.343 7.469 -12.442 1.00 92.81 96 LEU A N 1
ATOM 754 C CA . LEU A 1 96 ? 15.733 7.091 -12.695 1.00 92.81 96 LEU A CA 1
ATOM 755 C C . LEU A 1 96 ? 15.805 5.975 -13.758 1.00 92.81 96 LEU A C 1
ATOM 757 O O . LEU A 1 96 ? 15.051 5.004 -13.675 1.00 92.81 96 LEU A O 1
ATOM 761 N N . PRO A 1 97 ? 16.775 6.020 -14.694 1.00 86.81 97 PRO A N 1
ATOM 762 C CA . PRO A 1 97 ? 16.963 4.962 -15.695 1.00 86.81 97 PRO A CA 1
ATOM 763 C C . PRO A 1 97 ? 17.184 3.568 -15.090 1.00 86.81 97 PRO A C 1
ATOM 765 O O . PRO A 1 97 ? 16.875 2.553 -15.704 1.00 86.81 97 PRO A O 1
ATOM 768 N N . THR A 1 98 ? 17.717 3.521 -13.868 1.00 89.69 98 THR A N 1
ATOM 769 C CA . THR A 1 98 ? 17.989 2.294 -13.111 1.00 89.69 98 THR A CA 1
ATOM 770 C C . THR A 1 98 ? 16.765 1.720 -12.404 1.00 89.69 98 THR A C 1
ATOM 772 O O . THR A 1 98 ? 16.902 0.698 -11.738 1.00 89.69 98 THR A O 1
ATOM 775 N N . SER A 1 99 ? 15.604 2.379 -12.469 1.00 92.19 99 SER A N 1
ATOM 776 C CA . SER A 1 99 ? 14.417 1.971 -11.706 1.00 92.19 99 SER A CA 1
ATOM 777 C C . SER A 1 99 ? 13.555 0.928 -12.398 1.00 92.19 99 SER A C 1
ATOM 779 O O . SER A 1 99 ? 12.801 0.210 -11.753 1.00 92.19 99 SER A O 1
ATOM 781 N N . TRP A 1 100 ? 13.701 0.816 -13.715 1.00 93.25 100 TRP A N 1
ATOM 782 C CA . TRP A 1 100 ? 12.915 -0.092 -14.543 1.00 93.25 100 TRP A CA 1
ATOM 783 C C . TRP A 1 100 ? 13.786 -0.847 -15.555 1.00 93.25 100 TRP A C 1
ATOM 785 O O . TRP A 1 100 ? 13.442 -0.882 -16.740 1.00 93.25 100 TRP A O 1
ATOM 795 N N . PRO A 1 101 ? 14.944 -1.414 -15.149 1.00 89.62 101 PRO A N 1
ATOM 796 C CA . PRO A 1 101 ? 15.838 -2.078 -16.089 1.00 89.62 101 PRO A CA 1
ATOM 797 C C . PRO A 1 101 ? 15.112 -3.268 -16.726 1.00 89.62 101 PRO A C 1
ATOM 799 O O . PRO A 1 101 ? 14.789 -4.236 -16.047 1.00 89.62 101 PRO A O 1
ATOM 802 N N . GLY A 1 102 ? 14.807 -3.183 -18.022 1.00 90.38 102 GLY A N 1
ATOM 803 C CA . GLY A 1 102 ? 14.130 -4.263 -18.747 1.00 90.38 102 GLY A CA 1
ATOM 804 C C . GLY A 1 102 ? 12.659 -4.485 -18.373 1.00 90.38 102 GLY A C 1
ATOM 805 O O . GLY A 1 102 ? 12.124 -5.537 -18.698 1.00 90.38 102 GLY A O 1
ATOM 806 N N . PHE A 1 103 ? 11.985 -3.547 -17.699 1.00 94.69 103 PHE A N 1
ATOM 807 C CA . PHE A 1 103 ? 10.554 -3.699 -17.413 1.00 94.69 103 PHE A CA 1
ATOM 808 C C . PHE A 1 103 ? 9.709 -3.590 -18.689 1.00 94.69 103 PHE A C 1
ATOM 810 O O . PHE A 1 103 ? 9.846 -2.635 -19.458 1.00 94.69 103 PHE A O 1
ATOM 817 N N . ILE A 1 104 ? 8.792 -4.537 -18.878 1.00 94.94 104 ILE A N 1
ATOM 818 C CA . ILE A 1 104 ? 7.838 -4.585 -19.984 1.00 94.94 104 ILE A CA 1
ATOM 819 C C . ILE A 1 104 ? 6.472 -4.140 -19.441 1.00 94.94 104 ILE A C 1
ATOM 821 O O . ILE A 1 104 ? 5.790 -4.913 -18.770 1.00 94.94 104 ILE A O 1
ATOM 825 N N . PRO A 1 105 ? 6.034 -2.897 -19.710 1.00 93.25 105 PRO A N 1
ATOM 826 C CA . PRO A 1 105 ? 4.831 -2.351 -19.082 1.00 93.25 105 PRO A CA 1
ATOM 827 C C . PRO A 1 105 ? 3.524 -2.939 -19.629 1.00 93.25 105 PRO A C 1
ATOM 829 O O . PRO A 1 105 ? 2.503 -2.917 -18.944 1.00 93.25 105 PRO A O 1
ATOM 832 N N . TYR A 1 106 ? 3.528 -3.428 -20.866 1.00 92.19 106 TYR A N 1
ATOM 833 C CA . TYR A 1 106 ? 2.321 -3.931 -21.510 1.00 92.19 106 TYR A CA 1
ATOM 834 C C . TYR A 1 106 ? 2.008 -5.363 -21.054 1.00 92.19 106 TYR A C 1
ATOM 836 O O . TYR A 1 106 ? 2.875 -6.233 -21.114 1.00 92.19 106 TYR A O 1
ATOM 844 N N . ASN A 1 107 ? 0.763 -5.604 -20.641 1.00 88.44 107 ASN A N 1
ATOM 845 C CA . ASN A 1 107 ? 0.243 -6.886 -20.173 1.00 88.44 107 ASN A CA 1
ATOM 846 C C . ASN A 1 107 ? -1.103 -7.228 -20.854 1.00 88.44 107 ASN A C 1
ATOM 848 O O . ASN A 1 107 ? -1.750 -6.341 -21.420 1.00 88.44 107 ASN A O 1
ATOM 852 N N . PRO A 1 108 ? -1.575 -8.491 -20.798 1.00 88.62 108 PRO A N 1
ATOM 853 C CA . PRO A 1 108 ? -2.813 -8.915 -21.471 1.00 88.62 108 PRO A CA 1
ATOM 854 C C . PRO A 1 108 ? -4.092 -8.175 -21.043 1.00 88.62 108 PRO A C 1
ATOM 856 O O . PRO A 1 108 ? -5.099 -8.225 -21.744 1.00 88.62 108 PRO A O 1
ATOM 859 N N . PHE A 1 109 ? -4.066 -7.484 -19.903 1.00 89.69 109 PHE A N 1
ATOM 860 C CA . PHE A 1 109 ? -5.177 -6.721 -19.334 1.00 89.69 109 PHE A CA 1
ATOM 861 C C . PHE A 1 109 ? -4.924 -5.204 -19.354 1.00 89.69 109 PHE A C 1
ATOM 863 O O . PHE A 1 109 ? -5.665 -4.447 -18.716 1.00 89.69 109 PHE A O 1
ATOM 870 N N . SER A 1 110 ? -3.903 -4.727 -20.075 1.00 90.69 110 SER A N 1
ATOM 871 C CA . SER A 1 110 ? -3.523 -3.309 -20.129 1.00 90.69 110 SER A CA 1
ATOM 872 C C . SER A 1 110 ? -4.655 -2.393 -20.591 1.00 90.69 110 SER A C 1
ATOM 874 O O . SER A 1 110 ? -4.769 -1.271 -20.100 1.00 90.69 110 SER A O 1
ATOM 876 N N . ASP A 1 111 ? -5.527 -2.854 -21.489 1.00 89.50 111 ASP A N 1
ATOM 877 C CA . ASP A 1 111 ? -6.658 -2.050 -21.969 1.00 89.50 111 ASP A CA 1
ATOM 878 C C . ASP A 1 111 ? -7.761 -1.890 -20.911 1.00 89.50 111 ASP A C 1
ATOM 880 O O . ASP A 1 111 ? -8.407 -0.843 -20.839 1.00 89.50 111 ASP A O 1
ATOM 884 N N . ILE A 1 112 ? -7.929 -2.889 -20.040 1.00 89.94 112 ILE A N 1
ATOM 885 C CA . ILE A 1 112 ? -8.911 -2.875 -18.946 1.00 89.94 112 ILE A CA 1
ATOM 886 C C . ILE A 1 112 ? -8.377 -2.054 -17.768 1.00 89.94 112 ILE A C 1
ATOM 888 O O . ILE A 1 112 ? -9.074 -1.202 -17.220 1.00 89.94 112 ILE A O 1
ATOM 892 N N . THR A 1 113 ? -7.119 -2.286 -17.399 1.00 88.12 113 THR A N 1
ATOM 893 C CA . THR A 1 113 ? -6.459 -1.650 -16.246 1.00 88.12 113 THR A CA 1
ATOM 894 C C . THR A 1 113 ? -5.905 -0.260 -16.558 1.00 88.12 113 THR A C 1
ATOM 896 O O . THR A 1 113 ? -5.538 0.476 -15.647 1.00 88.12 113 THR A O 1
ATOM 899 N N . ARG A 1 114 ? -5.852 0.119 -17.843 1.00 91.50 114 ARG A N 1
ATOM 900 C CA . ARG A 1 114 ? -5.186 1.321 -18.379 1.00 91.50 114 ARG A CA 1
ATOM 901 C C . ARG A 1 114 ? -3.672 1.371 -18.133 1.00 91.50 114 ARG A C 1
ATOM 903 O O . ARG A 1 114 ? -3.067 2.414 -18.370 1.00 91.50 114 ARG A O 1
ATOM 910 N N . LEU A 1 115 ? -3.056 0.259 -17.736 1.00 94.38 115 LEU A N 1
ATOM 911 C CA . LEU A 1 115 ? -1.622 0.126 -17.475 1.00 94.38 115 LEU A CA 1
ATOM 912 C C . LEU A 1 115 ? -0.878 -0.284 -18.749 1.00 94.38 115 LEU A C 1
ATOM 914 O O . LEU A 1 115 ? -0.558 -1.454 -18.942 1.00 94.38 115 LEU A O 1
ATOM 918 N N . ARG A 1 116 ? -0.658 0.660 -19.668 1.00 94.25 116 ARG A N 1
ATOM 919 C CA . ARG A 1 116 ? -0.131 0.375 -21.020 1.00 94.25 116 ARG A CA 1
ATOM 920 C C . ARG A 1 116 ? 1.335 0.747 -21.174 1.00 94.25 116 ARG A C 1
ATOM 922 O O . ARG A 1 116 ? 2.047 0.171 -21.991 1.00 94.25 116 ARG A O 1
ATOM 929 N N . THR A 1 117 ? 1.775 1.739 -20.418 1.00 95.50 117 THR A N 1
ATOM 930 C CA . THR A 1 117 ? 3.090 2.358 -20.545 1.00 95.50 117 THR A CA 1
ATOM 931 C C . THR A 1 117 ? 3.762 2.452 -19.190 1.00 95.50 117 THR A C 1
ATOM 933 O O . THR A 1 117 ? 3.090 2.496 -18.165 1.00 95.50 117 THR A O 1
ATOM 936 N N . LEU A 1 118 ? 5.091 2.574 -19.178 1.00 95.31 118 LEU A N 1
ATOM 937 C CA . LEU A 1 118 ? 5.841 2.802 -17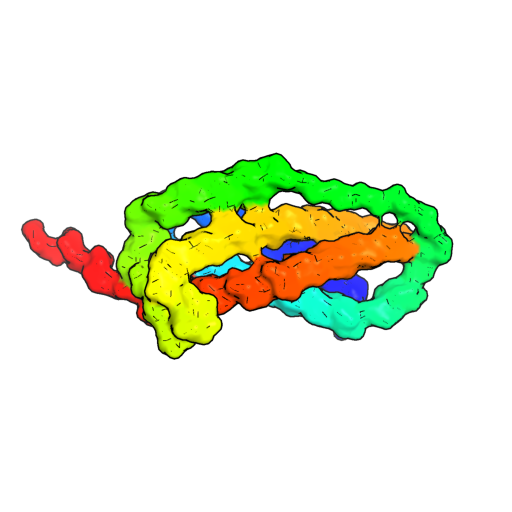.942 1.00 95.31 118 LEU A CA 1
ATOM 938 C C . LEU A 1 118 ? 5.313 4.020 -17.160 1.00 95.31 118 LEU A C 1
ATOM 940 O O . LEU A 1 118 ? 5.227 3.997 -15.935 1.00 95.31 118 LEU A O 1
ATOM 944 N N . LYS A 1 119 ? 4.886 5.064 -17.879 1.00 96.06 119 LYS A N 1
ATOM 945 C CA . LYS A 1 119 ? 4.290 6.264 -17.287 1.00 96.06 119 LYS A CA 1
ATOM 946 C C . LYS A 1 119 ? 3.005 5.960 -16.512 1.00 96.06 119 LYS A C 1
ATOM 948 O O . LYS A 1 119 ? 2.780 6.595 -15.487 1.00 96.06 119 LYS A O 1
ATOM 953 N N . ASP A 1 120 ? 2.192 5.004 -16.964 1.00 96.38 120 ASP A N 1
ATOM 954 C CA . ASP A 1 120 ? 0.956 4.624 -16.271 1.00 96.38 120 ASP A CA 1
ATOM 955 C C . ASP A 1 120 ? 1.262 3.965 -14.913 1.00 96.38 120 ASP A C 1
ATOM 957 O O . ASP A 1 120 ? 0.630 4.304 -13.913 1.00 96.38 120 ASP A O 1
ATOM 961 N N . TYR A 1 121 ? 2.285 3.101 -14.845 1.00 97.06 121 TYR A N 1
ATOM 962 C CA . TYR A 1 121 ? 2.742 2.493 -13.584 1.00 97.06 121 TYR A CA 1
ATOM 963 C C . TYR A 1 121 ? 3.327 3.540 -12.642 1.00 97.06 121 TYR A C 1
ATOM 965 O O . TYR A 1 121 ? 2.926 3.611 -11.482 1.00 97.06 121 TYR A O 1
ATOM 973 N N . THR A 1 122 ? 4.217 4.403 -13.140 1.00 97.12 122 THR A N 1
ATOM 974 C CA . THR A 1 122 ? 4.782 5.493 -12.336 1.00 97.12 122 THR A CA 1
ATOM 975 C C . THR A 1 122 ? 3.684 6.415 -11.807 1.00 97.12 122 THR A C 1
ATOM 977 O O . THR A 1 122 ? 3.700 6.763 -10.629 1.00 97.12 122 THR A O 1
ATOM 980 N N . ALA A 1 123 ? 2.691 6.774 -12.626 1.00 96.62 123 ALA A N 1
ATOM 981 C CA . ALA A 1 123 ? 1.554 7.584 -12.193 1.00 96.62 123 ALA A CA 1
ATOM 982 C C . ALA A 1 123 ? 0.720 6.875 -11.113 1.00 96.62 123 ALA A C 1
ATOM 984 O O . ALA A 1 123 ? 0.396 7.489 -10.099 1.00 96.62 123 ALA A O 1
ATOM 985 N N . SER A 1 124 ? 0.425 5.584 -11.289 1.00 97.00 124 SER A N 1
ATOM 986 C CA . SER A 1 124 ? -0.300 4.788 -10.290 1.00 97.00 124 SER A CA 1
ATOM 987 C C . SER A 1 124 ? 0.462 4.715 -8.962 1.00 97.00 124 SER A C 1
ATOM 989 O O . SER A 1 124 ? -0.089 5.021 -7.904 1.00 97.00 124 SER A O 1
ATOM 991 N N . PHE A 1 125 ? 1.757 4.398 -9.002 1.00 98.25 125 PHE A N 1
ATOM 992 C CA . PHE A 1 125 ? 2.582 4.254 -7.801 1.00 98.25 125 PHE A CA 1
ATOM 993 C C . PHE A 1 125 ? 2.787 5.575 -7.066 1.00 98.25 125 PHE A C 1
ATOM 995 O O . PHE A 1 125 ? 2.636 5.626 -5.848 1.00 98.25 125 PHE A O 1
ATOM 1002 N N . THR A 1 126 ? 3.085 6.654 -7.792 1.00 97.81 126 THR A N 1
ATOM 1003 C CA . THR A 1 126 ? 3.253 7.990 -7.198 1.00 97.81 126 THR A CA 1
ATOM 1004 C C . THR A 1 126 ? 1.955 8.551 -6.634 1.00 97.81 126 THR A C 1
ATOM 1006 O O . THR A 1 126 ? 2.003 9.338 -5.693 1.00 97.81 126 THR A O 1
ATOM 1009 N N . LEU A 1 127 ? 0.799 8.152 -7.168 1.00 96.44 127 LEU A N 1
ATOM 1010 C CA . LEU A 1 127 ? -0.491 8.533 -6.612 1.00 96.44 127 LEU A CA 1
ATOM 1011 C C . LEU A 1 127 ? -0.809 7.750 -5.340 1.00 96.44 127 LEU A C 1
ATOM 1013 O O . LEU A 1 127 ? -0.977 8.340 -4.279 1.00 96.44 127 LEU A O 1
ATOM 1017 N N . HIS A 1 128 ? -0.864 6.426 -5.444 1.00 98.00 128 HIS A N 1
ATOM 1018 C CA . HIS A 1 128 ? -1.502 5.607 -4.422 1.00 98.00 128 HIS A CA 1
ATOM 1019 C C . HIS A 1 128 ? -0.563 5.174 -3.295 1.00 98.00 128 HIS A C 1
ATOM 1021 O O . HIS A 1 128 ? -1.005 5.098 -2.149 1.00 98.00 128 HIS A O 1
ATOM 1027 N N . LEU A 1 129 ? 0.718 4.891 -3.570 1.00 98.12 129 LEU A N 1
ATOM 1028 C CA . LEU A 1 129 ? 1.601 4.358 -2.526 1.00 98.12 129 LEU A CA 1
ATOM 1029 C C . LEU A 1 129 ? 1.831 5.356 -1.373 1.00 98.12 129 LEU A C 1
ATOM 1031 O O . LEU A 1 129 ? 1.736 4.929 -0.216 1.00 98.12 129 LEU A O 1
ATOM 1035 N N . PRO A 1 130 ? 2.074 6.660 -1.633 1.00 97.81 130 PRO A N 1
ATOM 1036 C CA . PRO A 1 130 ? 2.194 7.658 -0.570 1.00 97.81 130 PRO A CA 1
ATOM 1037 C C . PRO A 1 130 ? 0.892 7.872 0.214 1.00 97.81 130 PRO A C 1
ATOM 1039 O O . PRO A 1 130 ? 0.933 7.996 1.434 1.00 97.81 130 PRO A O 1
ATOM 1042 N N . GLU A 1 131 ? -0.267 7.859 -0.450 1.00 96.50 131 GLU A N 1
ATOM 1043 C CA . GLU A 1 131 ? -1.571 8.033 0.211 1.00 96.50 131 GLU A CA 1
ATOM 1044 C C . GLU A 1 131 ? -1.877 6.869 1.163 1.00 96.50 131 GLU A C 1
ATOM 1046 O O . GLU A 1 131 ? -2.263 7.084 2.313 1.00 96.50 131 GLU A O 1
ATOM 1051 N N . ILE A 1 132 ? -1.612 5.628 0.735 1.00 97.31 132 ILE A N 1
ATOM 1052 C CA . ILE A 1 132 ? -1.711 4.456 1.618 1.00 97.31 132 ILE A CA 1
ATOM 1053 C C . ILE A 1 132 ? -0.735 4.604 2.788 1.00 97.31 132 ILE A C 1
ATOM 1055 O O . ILE A 1 132 ? -1.118 4.339 3.927 1.00 97.31 132 ILE A O 1
ATOM 1059 N N . TYR A 1 133 ? 0.504 5.043 2.532 1.00 97.31 133 TYR A N 1
ATOM 1060 C CA . TYR A 1 133 ? 1.534 5.222 3.563 1.00 97.31 133 TYR A CA 1
ATOM 1061 C C . TYR A 1 133 ? 1.048 6.148 4.677 1.00 97.31 133 TYR A C 1
ATOM 1063 O O . TYR A 1 133 ? 1.142 5.796 5.854 1.00 97.31 133 TYR A O 1
ATOM 1071 N N . GLU A 1 134 ? 0.454 7.283 4.323 1.00 95.38 134 GLU A N 1
ATOM 1072 C CA . GLU A 1 134 ? -0.112 8.218 5.291 1.00 95.38 134 GLU A CA 1
ATOM 1073 C C . GLU A 1 134 ? -1.332 7.667 6.025 1.00 95.38 134 GLU A C 1
ATOM 1075 O O . GLU A 1 134 ? -1.391 7.730 7.260 1.00 95.38 134 GLU A O 1
ATOM 1080 N N . GLU A 1 135 ? -2.279 7.063 5.301 1.00 95.25 135 GLU A N 1
ATOM 1081 C CA . GLU A 1 135 ? -3.465 6.454 5.911 1.00 95.25 135 GLU A CA 1
ATOM 1082 C C . GLU A 1 135 ? -3.078 5.359 6.916 1.00 95.25 135 GLU A C 1
ATOM 1084 O O . GLU A 1 135 ? -3.743 5.202 7.943 1.00 95.25 135 GLU A O 1
ATOM 1089 N N . THR A 1 136 ? -1.950 4.660 6.720 1.00 96.19 136 THR A N 1
ATOM 1090 C CA . THR A 1 136 ? -1.486 3.657 7.691 1.00 96.19 136 THR A CA 1
ATOM 1091 C C . THR A 1 136 ? -1.191 4.237 9.081 1.00 96.19 136 THR A C 1
ATOM 1093 O O . THR A 1 136 ? -1.440 3.557 10.078 1.00 96.19 136 THR A O 1
ATOM 1096 N N . PHE A 1 137 ? -0.697 5.478 9.197 1.00 95.00 137 PHE A N 1
ATOM 1097 C CA . PHE A 1 137 ? -0.478 6.117 10.504 1.00 95.00 137 PHE A CA 1
ATOM 1098 C C . PHE A 1 137 ? -1.798 6.470 11.178 1.00 95.00 137 PHE A C 1
ATOM 1100 O O . PHE A 1 137 ? -1.964 6.266 12.384 1.00 95.00 137 PHE A O 1
ATOM 1107 N N . ARG A 1 138 ? -2.748 6.990 10.396 1.00 92.88 138 ARG A N 1
ATOM 1108 C CA . ARG A 1 138 ? -4.077 7.344 10.891 1.00 92.88 138 ARG A CA 1
ATOM 1109 C C . ARG A 1 138 ? -4.826 6.106 11.369 1.00 92.88 138 ARG A C 1
ATOM 1111 O O . ARG A 1 138 ? -5.378 6.127 12.468 1.00 92.88 138 ARG A O 1
ATOM 1118 N N . ILE A 1 139 ? -4.826 5.038 10.575 1.00 93.50 139 ILE A N 1
ATOM 1119 C CA . ILE A 1 139 ? -5.453 3.757 10.915 1.00 93.50 139 ILE A CA 1
ATOM 1120 C C . ILE A 1 139 ? -4.843 3.192 12.193 1.00 93.50 139 ILE A C 1
ATOM 1122 O O . ILE A 1 139 ? -5.585 2.816 13.096 1.00 93.50 139 ILE A O 1
ATOM 1126 N N . GLU A 1 140 ? -3.516 3.194 12.318 1.00 94.69 140 GLU A N 1
ATOM 1127 C CA . GLU A 1 140 ? -2.840 2.722 13.526 1.00 94.69 140 GLU A CA 1
ATOM 1128 C C . GLU A 1 140 ? -3.246 3.535 14.766 1.00 94.69 140 GLU A C 1
ATOM 1130 O O . GLU A 1 140 ? -3.592 2.961 15.801 1.00 94.69 140 GLU A O 1
ATOM 1135 N N . ALA A 1 141 ? -3.266 4.867 14.667 1.00 93.25 141 ALA A N 1
ATOM 1136 C CA . ALA A 1 141 ? -3.666 5.740 15.767 1.00 93.25 141 ALA A CA 1
ATOM 1137 C C . ALA A 1 141 ? -5.143 5.549 16.157 1.00 93.25 141 ALA A C 1
ATOM 1139 O O . ALA A 1 141 ? -5.469 5.453 17.347 1.00 93.25 141 ALA A O 1
ATOM 1140 N N . CYS A 1 142 ? -6.035 5.436 15.167 1.00 93.88 142 CYS A N 1
ATOM 1141 C CA . CYS A 1 142 ? -7.455 5.190 15.396 1.00 93.88 142 CYS A CA 1
ATOM 1142 C C . CYS A 1 142 ? -7.689 3.802 16.006 1.00 93.88 142 CYS A C 1
ATOM 1144 O O . CYS A 1 142 ? -8.426 3.691 16.983 1.00 93.88 142 CYS A O 1
ATOM 1146 N N . ALA A 1 143 ? -7.036 2.757 15.492 1.00 93.81 143 ALA A N 1
ATOM 1147 C CA . ALA A 1 143 ? -7.147 1.398 16.014 1.00 93.81 143 ALA A CA 1
ATOM 1148 C C . ALA A 1 143 ? -6.698 1.335 17.479 1.00 93.81 143 ALA A C 1
ATOM 1150 O O . ALA A 1 143 ? -7.465 0.883 18.328 1.00 93.81 143 ALA A O 1
ATOM 1151 N N . LYS A 1 144 ? -5.525 1.891 17.815 1.00 93.44 144 LYS A N 1
ATOM 1152 C CA . LYS A 1 144 ? -5.038 1.967 19.206 1.00 93.44 144 LYS A CA 1
ATOM 1153 C C . LYS A 1 144 ? -6.008 2.714 20.115 1.00 93.44 144 LYS A C 1
ATOM 1155 O O . LYS A 1 144 ? -6.349 2.229 21.192 1.00 93.44 144 LYS A O 1
ATOM 1160 N N . SER A 1 145 ? -6.494 3.880 19.682 1.00 92.31 145 SER A N 1
ATOM 1161 C CA . SER A 1 145 ? -7.432 4.658 20.495 1.00 92.31 145 SER A CA 1
ATOM 1162 C C . SER A 1 145 ? -8.793 3.973 20.636 1.00 92.31 145 SER A C 1
ATOM 1164 O O . SER A 1 145 ? -9.431 4.130 21.676 1.00 92.31 145 SER A O 1
ATOM 1166 N N . PHE A 1 146 ? -9.254 3.224 19.632 1.00 93.12 146 PHE A N 1
ATOM 1167 C CA . PHE A 1 146 ? -10.491 2.454 19.726 1.00 93.12 146 PHE A CA 1
ATOM 1168 C C . PHE A 1 146 ? -10.329 1.250 20.657 1.00 93.12 146 PHE A C 1
ATOM 1170 O O . PHE A 1 146 ? -11.216 0.996 21.470 1.00 93.12 146 PHE A O 1
ATOM 1177 N N . LEU A 1 147 ? -9.192 0.550 20.587 1.00 91.94 147 LEU A N 1
ATOM 1178 C CA . LEU A 1 147 ? -8.864 -0.568 21.474 1.00 91.94 147 LEU A CA 1
ATOM 1179 C C . LEU A 1 147 ? -8.836 -0.149 22.951 1.00 91.94 147 LEU A C 1
ATOM 1181 O O . LEU A 1 147 ? -9.310 -0.906 23.796 1.00 91.94 147 LEU A O 1
ATOM 1185 N N . ALA A 1 148 ? -8.358 1.063 23.243 1.00 91.94 148 ALA A N 1
ATOM 1186 C CA . ALA A 1 148 ? -8.314 1.610 24.597 1.00 91.94 148 ALA A CA 1
ATOM 1187 C C . ALA A 1 148 ? -9.677 2.125 25.099 1.00 91.94 148 ALA A C 1
ATOM 1189 O O . ALA A 1 148 ? -10.117 1.758 26.185 1.00 91.94 148 ALA A O 1
ATOM 1190 N N . ASP A 1 149 ? -10.353 2.970 24.310 1.00 90.12 149 ASP A N 1
ATOM 1191 C CA . ASP A 1 149 ? -11.473 3.785 24.811 1.00 90.12 149 ASP A CA 1
ATOM 1192 C C . ASP A 1 149 ? -12.855 3.351 24.289 1.00 90.12 149 ASP A C 1
ATOM 1194 O O . ASP A 1 149 ? -13.880 3.875 24.736 1.00 90.12 149 ASP A O 1
ATOM 1198 N N . ARG A 1 150 ? -12.908 2.450 23.295 1.00 92.25 150 ARG A N 1
ATOM 1199 C CA . ARG A 1 150 ? -14.143 2.013 22.610 1.00 92.25 150 ARG A CA 1
ATOM 1200 C C . ARG A 1 150 ? -15.025 3.176 22.147 1.00 92.25 150 ARG A C 1
ATOM 1202 O O . ARG A 1 150 ? -16.247 3.152 22.267 1.00 92.25 150 ARG A O 1
ATOM 1209 N N . ASN A 1 151 ? -14.408 4.254 21.677 1.00 90.19 151 ASN A N 1
ATOM 1210 C CA . ASN A 1 151 ? -15.103 5.493 21.342 1.00 90.19 151 ASN A CA 1
ATOM 1211 C C . ASN A 1 151 ? -15.721 5.437 19.935 1.00 90.19 151 ASN A C 1
ATOM 1213 O O . ASN A 1 151 ? -15.008 5.250 18.949 1.00 90.19 151 ASN A O 1
ATOM 1217 N N . SER A 1 152 ? -17.029 5.704 19.845 1.00 90.75 152 SER A N 1
ATOM 1218 C CA . SER A 1 152 ? -17.798 5.770 18.586 1.00 90.75 152 SER A CA 1
ATOM 1219 C C . SER A 1 152 ? -17.159 6.639 17.496 1.00 90.75 152 SER A C 1
ATOM 1221 O O . SER A 1 152 ? -17.088 6.246 16.337 1.00 90.75 152 SER A O 1
ATOM 1223 N N . SER A 1 153 ? -16.670 7.829 17.851 1.00 90.69 153 SER A N 1
ATOM 1224 C CA . SER A 1 153 ? -16.091 8.769 16.883 1.00 90.69 153 SER A CA 1
ATOM 1225 C C . SER A 1 153 ? -14.735 8.316 16.343 1.00 90.69 153 SER A C 1
ATOM 1227 O O . SER A 1 153 ? -14.375 8.676 15.223 1.00 90.69 153 SER A O 1
ATOM 1229 N N . VAL A 1 154 ? -14.001 7.522 17.127 1.00 92.25 154 VAL A N 1
ATOM 1230 C CA . VAL A 1 154 ? -12.733 6.919 16.709 1.00 92.25 154 VAL A CA 1
ATOM 1231 C C . VAL A 1 154 ? -13.009 5.751 15.769 1.00 92.25 154 VAL A C 1
ATOM 1233 O O . VAL A 1 154 ? -12.345 5.652 14.743 1.00 92.25 154 VAL A O 1
ATOM 1236 N N . LEU A 1 155 ? -14.027 4.930 16.061 1.00 92.88 155 LEU A N 1
ATOM 1237 C CA . LEU A 1 155 ? -14.474 3.879 15.144 1.00 92.88 155 LEU A CA 1
ATOM 1238 C C . LEU A 1 155 ? -14.890 4.473 13.793 1.00 92.88 155 LEU A C 1
ATOM 1240 O O . LEU A 1 155 ? -14.397 4.038 12.762 1.00 92.88 155 LEU A O 1
ATOM 1244 N N . ALA A 1 156 ? -15.701 5.534 13.784 1.00 92.31 156 ALA A N 1
ATOM 1245 C CA . ALA A 1 156 ? -16.089 6.203 12.541 1.00 92.31 156 ALA A CA 1
ATOM 1246 C C . ALA A 1 156 ? -14.874 6.706 11.735 1.00 92.31 156 ALA A C 1
ATOM 1248 O O . ALA A 1 156 ? -14.809 6.529 10.521 1.00 92.31 156 ALA A O 1
ATOM 1249 N N . GLN A 1 157 ? -13.878 7.298 12.400 1.00 93.00 157 GLN A N 1
ATOM 1250 C CA . GLN A 1 157 ? -12.657 7.758 11.731 1.00 93.00 157 GLN A CA 1
ATOM 1251 C C . GLN A 1 157 ? -11.785 6.628 11.202 1.00 93.00 157 GLN A C 1
ATOM 1253 O O . GLN A 1 157 ? -11.191 6.798 10.134 1.00 93.00 157 GLN A O 1
ATOM 1258 N N . LEU A 1 158 ? -11.716 5.515 11.934 1.00 94.12 158 LEU A N 1
ATOM 1259 C CA . LEU A 1 158 ? -11.048 4.296 11.505 1.00 94.12 158 LEU A CA 1
ATOM 1260 C C . LEU A 1 158 ? -11.701 3.748 10.235 1.00 94.12 158 LEU A C 1
ATOM 1262 O O . LEU A 1 158 ? -10.996 3.480 9.271 1.00 94.12 158 LEU A O 1
ATOM 1266 N N . LEU A 1 159 ? -13.033 3.649 10.205 1.00 93.69 159 LEU A N 1
ATOM 1267 C CA . LEU A 1 159 ? -13.776 3.144 9.047 1.00 93.69 159 LEU A CA 1
ATOM 1268 C C . LEU A 1 159 ? -13.595 4.030 7.812 1.00 93.69 159 LEU A C 1
ATOM 1270 O O . LEU A 1 159 ? -13.386 3.510 6.721 1.00 93.69 159 LEU A O 1
ATOM 1274 N N . VAL A 1 160 ? -13.601 5.357 7.975 1.00 92.62 160 VAL A N 1
ATOM 1275 C CA . VAL A 1 160 ? -13.300 6.285 6.871 1.00 92.62 160 VAL A CA 1
ATOM 1276 C C . VAL A 1 160 ? -11.874 6.082 6.350 1.00 92.62 160 VAL A C 1
ATOM 1278 O O . VAL A 1 160 ? -11.683 5.986 5.141 1.00 92.62 160 VAL A O 1
ATOM 1281 N N . GLY A 1 161 ? -10.880 5.973 7.240 1.00 92.75 161 GLY A N 1
ATOM 1282 C CA . GLY A 1 161 ? -9.488 5.728 6.835 1.00 92.75 161 GLY A CA 1
ATOM 1283 C C . GLY A 1 161 ? -9.318 4.381 6.127 1.00 92.75 161 GLY A C 1
ATOM 1284 O O . GLY A 1 161 ? -8.658 4.286 5.099 1.00 92.75 161 GLY A O 1
ATOM 1285 N N . LEU A 1 162 ? -9.997 3.343 6.617 1.00 94.50 162 LEU A N 1
ATOM 1286 C CA . LEU A 1 162 ? -10.033 2.020 5.995 1.00 94.50 162 LEU A CA 1
ATOM 1287 C C . LEU A 1 162 ? -10.689 2.031 4.611 1.00 94.50 162 LEU A C 1
ATOM 1289 O O . LEU A 1 162 ? -10.193 1.375 3.699 1.00 94.50 162 LEU A O 1
ATOM 1293 N N . GLN A 1 163 ? -11.774 2.787 4.428 1.00 94.06 163 GLN A N 1
ATOM 1294 C CA . GLN A 1 163 ? -12.403 2.961 3.118 1.00 94.06 163 GLN A CA 1
ATOM 1295 C C . GLN A 1 163 ? -11.478 3.688 2.145 1.00 94.06 163 GLN A C 1
ATOM 1297 O O . GLN A 1 163 ? -11.346 3.244 1.008 1.00 94.06 163 GLN A O 1
ATOM 1302 N N . HIS A 1 164 ? -10.812 4.760 2.579 1.00 93.38 164 HIS A N 1
ATOM 1303 C CA . HIS A 1 164 ? -9.809 5.428 1.754 1.00 93.38 164 HIS A CA 1
ATOM 1304 C C . HIS A 1 164 ? -8.707 4.446 1.354 1.00 93.38 164 HIS A C 1
ATOM 1306 O O . HIS A 1 164 ? -8.509 4.195 0.166 1.00 93.38 164 HIS A O 1
ATOM 1312 N N . LEU A 1 165 ? -8.068 3.801 2.332 1.00 94.69 165 LEU A N 1
ATOM 1313 C CA . LEU A 1 165 ? -6.990 2.852 2.086 1.00 94.69 165 LEU A CA 1
ATOM 1314 C C . LEU A 1 165 ? -7.421 1.734 1.134 1.00 94.69 165 LEU A C 1
ATOM 1316 O O . LEU A 1 165 ? -6.788 1.527 0.103 1.00 94.69 165 LEU A O 1
ATOM 1320 N N . GLY A 1 166 ? -8.477 1.001 1.482 1.00 94.50 166 GLY A N 1
ATOM 1321 C CA . GLY A 1 166 ? -8.867 -0.217 0.784 1.00 94.50 166 GLY A CA 1
ATOM 1322 C C . GLY A 1 166 ? -9.548 0.059 -0.551 1.00 94.50 166 GLY A C 1
ATOM 1323 O O . GLY A 1 166 ? -9.141 -0.466 -1.587 1.00 94.50 166 GLY A O 1
ATOM 1324 N N . ARG A 1 167 ? -10.592 0.892 -0.534 1.00 92.56 167 ARG A N 1
ATOM 1325 C CA . ARG A 1 167 ? -11.458 1.120 -1.695 1.00 92.56 167 ARG A CA 1
ATOM 1326 C C . ARG A 1 167 ? -10.894 2.146 -2.670 1.00 92.56 167 ARG A C 1
ATOM 1328 O O . ARG A 1 167 ? -11.146 1.987 -3.862 1.00 92.56 167 ARG A O 1
ATOM 1335 N N . ASN A 1 168 ? -10.177 3.167 -2.194 1.00 92.94 168 ASN A N 1
ATOM 1336 C CA . ASN A 1 168 ? -9.750 4.283 -3.045 1.00 92.94 168 ASN A CA 1
ATOM 1337 C C . ASN A 1 168 ? -8.291 4.187 -3.498 1.00 92.94 168 ASN A C 1
ATOM 1339 O O . ASN A 1 168 ? -7.967 4.753 -4.539 1.00 92.94 168 ASN A O 1
ATOM 1343 N N . HIS A 1 169 ? -7.424 3.480 -2.764 1.00 96.44 169 HIS A N 1
ATOM 1344 C CA . HIS A 1 169 ? -6.005 3.391 -3.125 1.00 96.44 169 HIS A CA 1
ATOM 1345 C C . HIS A 1 169 ? -5.546 1.956 -3.400 1.00 96.44 169 HIS A C 1
ATOM 1347 O O . HIS A 1 169 ? -5.046 1.680 -4.489 1.00 96.44 169 HIS A O 1
ATOM 1353 N N . ALA A 1 170 ? -5.746 1.019 -2.468 1.00 97.12 170 ALA A N 1
ATOM 1354 C CA . ALA A 1 170 ? -5.256 -0.353 -2.611 1.00 97.12 170 ALA A CA 1
ATOM 1355 C C . ALA A 1 170 ? -5.852 -1.050 -3.847 1.00 97.12 170 ALA A C 1
ATOM 1357 O O . ALA A 1 170 ? -5.108 -1.553 -4.684 1.00 97.12 170 ALA A O 1
ATOM 1358 N N . SER A 1 171 ? -7.174 -1.002 -4.022 1.00 95.12 171 SER A N 1
ATOM 1359 C CA . SER A 1 171 ? -7.870 -1.578 -5.187 1.00 95.12 171 SER A CA 1
ATOM 1360 C C . SER A 1 171 ? -7.366 -1.065 -6.547 1.00 95.12 171 SER A C 1
ATOM 1362 O O . SER A 1 171 ? -7.441 -1.794 -7.533 1.00 95.12 171 SER A O 1
ATOM 1364 N N . PHE A 1 172 ? -6.844 0.165 -6.611 1.00 94.81 172 PHE A N 1
ATOM 1365 C CA . PHE A 1 172 ? -6.360 0.789 -7.846 1.00 94.81 172 PHE A CA 1
ATOM 1366 C C . PHE A 1 172 ? -4.874 0.535 -8.109 1.00 94.81 172 PHE A C 1
ATOM 1368 O O . PHE A 1 172 ? -4.460 0.460 -9.266 1.00 94.81 172 PHE A O 1
ATOM 1375 N N . VAL A 1 173 ? -4.065 0.383 -7.057 1.00 97.44 173 VAL A N 1
ATOM 1376 C CA . VAL A 1 173 ? -2.618 0.156 -7.191 1.00 97.44 173 VAL A CA 1
ATOM 1377 C C . VAL A 1 173 ? -2.255 -1.325 -7.302 1.00 97.44 173 VAL A C 1
ATOM 1379 O O . VAL A 1 173 ? -1.230 -1.653 -7.897 1.00 97.44 173 VAL A O 1
ATOM 1382 N N . LEU A 1 174 ? -3.094 -2.225 -6.776 1.00 97.44 174 LEU A N 1
ATOM 1383 C CA . LEU A 1 174 ? -2.851 -3.670 -6.798 1.00 97.44 174 LEU A CA 1
ATOM 1384 C C . LEU A 1 174 ? -2.593 -4.219 -8.211 1.00 97.44 174 LEU A C 1
ATOM 1386 O O . LEU A 1 174 ? -1.556 -4.854 -8.368 1.00 97.44 174 LEU A O 1
ATOM 1390 N N . PRO A 1 175 ? -3.389 -3.909 -9.256 1.00 96.44 175 PRO A N 1
ATOM 1391 C CA . PRO A 1 175 ? -3.105 -4.416 -10.604 1.00 96.44 175 PRO A CA 1
ATOM 1392 C C . PRO A 1 175 ? -1.733 -3.982 -11.145 1.00 96.44 175 PRO A C 1
ATOM 1394 O O . PRO A 1 175 ? -1.060 -4.732 -11.850 1.00 96.44 175 PRO A O 1
ATOM 1397 N N . ALA A 1 176 ? -1.291 -2.769 -10.795 1.00 97.19 176 ALA A N 1
ATOM 1398 C CA . ALA A 1 176 ? 0.020 -2.265 -11.190 1.00 97.19 176 ALA A CA 1
ATOM 1399 C C . ALA A 1 176 ? 1.153 -2.978 -10.440 1.00 97.19 176 ALA A C 1
ATOM 1401 O O . ALA A 1 176 ? 2.176 -3.303 -11.040 1.00 97.19 176 ALA A O 1
ATOM 1402 N N . LEU A 1 177 ? 0.962 -3.249 -9.147 1.00 98.06 177 LEU A N 1
ATOM 1403 C CA . LEU A 1 177 ? 1.907 -4.011 -8.330 1.00 98.06 177 LEU A CA 1
ATOM 1404 C C . LEU A 1 177 ? 1.980 -5.481 -8.752 1.00 98.06 177 LEU A C 1
ATOM 1406 O O . LEU A 1 177 ? 3.075 -6.029 -8.787 1.00 98.06 177 LEU A O 1
ATOM 1410 N N . GLU A 1 178 ? 0.849 -6.106 -9.079 1.00 97.38 178 GLU A N 1
ATOM 1411 C CA . GLU A 1 178 ? 0.772 -7.494 -9.546 1.00 97.38 178 GLU A CA 1
ATOM 1412 C C . GLU A 1 178 ? 1.614 -7.694 -10.797 1.00 97.38 178 GLU A C 1
ATOM 1414 O O . GLU A 1 178 ? 2.485 -8.560 -10.810 1.00 97.38 178 GLU A O 1
ATOM 1419 N N . TRP A 1 179 ? 1.419 -6.848 -11.813 1.00 96.81 179 TRP A N 1
ATOM 1420 C CA . TRP A 1 179 ? 2.226 -6.950 -13.020 1.00 96.81 179 TRP A CA 1
ATOM 1421 C C . TRP A 1 179 ? 3.687 -6.597 -12.756 1.00 96.81 179 TRP A C 1
ATOM 1423 O O . TRP A 1 179 ? 4.562 -7.322 -13.195 1.00 96.81 179 TRP A O 1
ATOM 1433 N N . ALA A 1 180 ? 3.982 -5.538 -11.999 1.00 96.31 180 ALA A N 1
ATOM 1434 C CA . ALA A 1 180 ? 5.368 -5.135 -11.770 1.00 96.31 180 ALA A CA 1
ATOM 1435 C C . ALA A 1 180 ? 6.166 -6.084 -10.852 1.00 96.31 180 ALA A C 1
ATOM 1437 O O . ALA A 1 180 ? 7.398 -6.052 -10.851 1.00 96.31 180 ALA A O 1
ATOM 1438 N N . ALA A 1 181 ? 5.490 -6.933 -10.078 1.00 96.62 181 ALA A N 1
ATOM 1439 C CA . ALA A 1 181 ? 6.103 -7.988 -9.273 1.00 96.62 181 ALA A CA 1
ATOM 1440 C C . ALA A 1 181 ? 6.226 -9.331 -10.019 1.00 96.62 181 ALA A C 1
ATOM 1442 O O . ALA A 1 181 ? 6.939 -10.224 -9.544 1.00 96.62 181 ALA A O 1
ATOM 1443 N N . ASP A 1 182 ? 5.546 -9.486 -11.157 1.00 95.31 182 ASP A N 1
ATOM 1444 C CA . ASP A 1 182 ? 5.577 -10.705 -11.959 1.00 95.31 182 ASP A CA 1
ATOM 1445 C C . ASP A 1 182 ? 6.971 -10.937 -12.557 1.00 95.31 182 ASP A C 1
ATOM 1447 O O . ASP A 1 182 ? 7.697 -10.000 -12.862 1.00 95.31 182 ASP A O 1
ATOM 1451 N N . GLU A 1 183 ? 7.398 -12.190 -12.707 1.00 92.38 183 GLU A N 1
ATOM 1452 C CA . GLU A 1 183 ? 8.702 -12.478 -13.321 1.00 92.38 183 GLU A CA 1
ATOM 1453 C C . GLU A 1 183 ? 8.686 -12.254 -14.839 1.00 92.38 183 GLU A C 1
ATOM 1455 O O . GLU A 1 183 ? 9.680 -11.802 -15.404 1.00 92.38 183 GLU A O 1
ATOM 1460 N N . GLY A 1 184 ? 7.559 -12.528 -15.498 1.00 91.06 184 GLY A N 1
ATOM 1461 C CA . GLY A 1 184 ? 7.382 -12.377 -16.940 1.00 91.06 184 GLY A CA 1
ATOM 1462 C C . GLY A 1 184 ? 7.310 -10.925 -17.411 1.00 91.06 184 GLY A C 1
ATOM 1463 O O . GLY A 1 184 ? 7.450 -10.674 -18.607 1.00 91.06 184 GLY A O 1
ATOM 1464 N N . SER A 1 185 ? 7.146 -9.964 -16.499 1.00 93.00 185 SER A N 1
ATOM 1465 C CA . SER A 1 185 ? 7.160 -8.535 -16.822 1.00 93.00 185 SER A CA 1
ATOM 1466 C C . SER A 1 185 ? 8.565 -7.929 -16.894 1.00 93.00 185 SER A C 1
ATOM 1468 O O . SER A 1 185 ? 8.688 -6.729 -17.139 1.00 93.00 185 SER A O 1
ATOM 1470 N N . TRP A 1 186 ? 9.625 -8.700 -16.632 1.00 93.00 186 TRP A N 1
ATOM 1471 C CA . TRP A 1 186 ? 11.008 -8.219 -16.655 1.00 93.00 186 TRP A CA 1
ATOM 1472 C C . TRP A 1 186 ? 11.836 -9.029 -17.648 1.00 93.00 186 TRP A C 1
ATOM 1474 O O . TRP A 1 186 ? 11.948 -10.251 -17.558 1.00 93.00 186 TRP A O 1
ATOM 1484 N N . ASP A 1 187 ? 12.434 -8.332 -18.607 1.00 81.62 187 ASP A N 1
ATOM 1485 C CA . ASP A 1 187 ? 13.195 -8.941 -19.684 1.00 81.62 187 ASP A CA 1
ATOM 1486 C C . ASP A 1 187 ? 14.578 -9.389 -19.184 1.00 81.62 187 ASP A C 1
ATOM 1488 O O . ASP A 1 187 ? 15.428 -8.574 -18.815 1.00 81.62 187 ASP A O 1
ATOM 1492 N N . LYS A 1 188 ? 14.832 -10.702 -19.189 1.00 62.22 188 LYS A N 1
ATOM 1493 C CA . LYS A 1 188 ? 16.085 -11.300 -18.678 1.00 62.22 188 LYS A CA 1
ATOM 1494 C C . LYS A 1 188 ? 17.313 -10.979 -19.544 1.00 62.22 188 LYS A C 1
ATOM 1496 O O . LYS A 1 188 ? 18.448 -11.208 -19.133 1.00 62.22 188 LYS A O 1
ATOM 1501 N N . LEU A 1 189 ? 17.107 -10.469 -20.759 1.00 53.12 189 LEU A N 1
ATOM 1502 C CA . LEU A 1 189 ? 18.164 -10.264 -21.756 1.00 53.12 189 LEU A CA 1
ATOM 1503 C C . LEU A 1 189 ? 19.095 -9.077 -21.457 1.00 53.12 189 LEU A C 1
ATOM 1505 O O . LEU A 1 189 ? 20.196 -9.025 -22.005 1.00 53.12 189 LEU A O 1
ATOM 1509 N N . VAL A 1 190 ? 18.710 -8.150 -20.573 1.00 52.38 190 VAL A N 1
ATOM 1510 C CA . VAL A 1 190 ? 19.545 -6.981 -20.227 1.00 52.38 190 VAL A CA 1
ATOM 1511 C C . VAL A 1 190 ? 20.683 -7.343 -19.255 1.00 52.38 190 VAL A C 1
ATOM 1513 O O . VAL A 1 190 ? 21.673 -6.617 -19.163 1.00 52.38 190 VAL A O 1
ATOM 1516 N N . GLU A 1 191 ? 20.621 -8.498 -18.587 1.00 51.06 191 GLU A N 1
ATOM 1517 C CA . GLU A 1 191 ? 21.629 -8.913 -17.596 1.00 51.06 191 GLU A CA 1
ATOM 1518 C C . GLU A 1 191 ? 22.839 -9.658 -18.212 1.00 51.06 191 GLU A C 1
ATOM 1520 O O . GLU A 1 191 ? 23.844 -9.874 -17.537 1.00 51.06 191 GLU A O 1
ATOM 1525 N N . GLY A 1 192 ? 22.801 -10.001 -19.509 1.00 45.12 192 GLY A N 1
ATOM 1526 C CA . GLY A 1 192 ? 23.789 -10.881 -20.160 1.00 45.12 192 GLY A CA 1
ATOM 1527 C C . GLY A 1 192 ? 24.900 -10.221 -20.994 1.00 45.12 192 GLY A C 1
ATOM 1528 O O . GLY A 1 192 ? 25.833 -10.906 -21.411 1.00 45.12 192 GLY A O 1
ATOM 1529 N N . THR A 1 193 ? 24.862 -8.914 -21.263 1.00 43.38 193 THR A N 1
ATOM 1530 C CA . THR A 1 193 ? 25.779 -8.278 -22.240 1.00 43.38 193 THR A CA 1
ATOM 1531 C C . THR A 1 193 ? 27.125 -7.804 -21.677 1.00 43.38 193 THR A C 1
ATOM 1533 O O . THR A 1 193 ? 27.898 -7.182 -22.400 1.00 43.38 193 THR A O 1
ATOM 1536 N N . ARG A 1 194 ? 27.468 -8.119 -20.419 1.00 46.59 194 ARG A N 1
ATOM 1537 C CA . ARG A 1 194 ? 28.774 -7.765 -19.812 1.00 46.59 194 ARG A CA 1
ATOM 1538 C C . ARG A 1 194 ? 29.789 -8.906 -19.712 1.00 46.59 194 ARG A C 1
ATOM 1540 O O . ARG A 1 194 ? 30.802 -8.770 -19.033 1.00 46.59 194 ARG A O 1
ATOM 1547 N N . SER A 1 195 ? 29.585 -10.019 -20.408 1.00 44.59 195 SER A N 1
ATOM 1548 C CA . SER A 1 195 ? 30.569 -11.110 -20.431 1.00 44.59 195 SER A CA 1
ATOM 1549 C C . SER A 1 195 ? 30.787 -11.632 -21.842 1.00 44.59 195 SER A C 1
ATOM 1551 O O . SER A 1 195 ? 30.363 -12.739 -22.157 1.00 44.59 195 SER A O 1
ATOM 1553 N N . ARG A 1 196 ? 31.417 -10.808 -22.690 1.00 44.75 196 ARG A N 1
ATOM 1554 C CA . ARG A 1 196 ? 32.190 -11.192 -23.889 1.00 44.75 196 ARG A CA 1
ATOM 1555 C C . ARG A 1 196 ? 32.750 -9.927 -24.553 1.00 44.75 196 ARG A C 1
ATOM 1557 O O . ARG A 1 196 ? 32.149 -9.375 -25.469 1.00 44.75 196 ARG A O 1
ATOM 1564 N N . SER A 1 197 ? 33.900 -9.482 -24.065 1.00 39.44 197 SER A N 1
ATOM 1565 C CA . SER A 1 197 ? 34.863 -8.657 -24.801 1.00 39.44 197 SER A CA 1
ATOM 1566 C C . SER A 1 197 ? 36.253 -9.071 -24.363 1.00 39.44 197 SER A C 1
ATOM 1568 O O . SER A 1 197 ? 36.446 -9.077 -23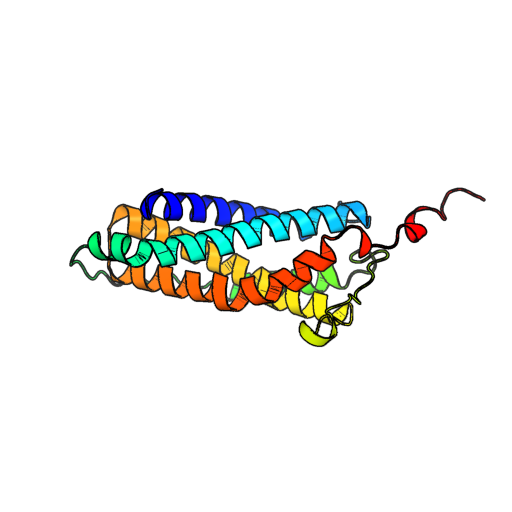.124 1.00 39.44 197 SER A O 1
#

Foldseek 3Di:
DALLVLLVQLLVLLVQLLVLLVCLPDPPLQDLVSLLVSLVSNLVSLVSNLVSLVSNVVNVVVLVVLADPDADDDDDDQPVVQLVVSLVVLLVSLPDPRNQAQFAQPDPCCVVLVRHDSVSLSVLCSPQSSLLNRLSVLLNVLSVVCVPRVHPNSSVSNNVSSCCSNVVRSVNNNVSSVLSNDPVRGDPVSVPPPPDD